Protein AF-A0A964NGF1-F1 (afdb_monomer_lite)

Structure (mmCIF, N/CA/C/O backbone):
data_AF-A0A964NGF1-F1
#
_entry.id   AF-A0A964NGF1-F1
#
loop_
_atom_site.group_PDB
_atom_site.id
_atom_site.type_symbol
_atom_site.label_atom_id
_atom_site.label_alt_id
_atom_site.label_comp_id
_atom_site.label_asym_id
_atom_site.label_entity_id
_atom_site.label_seq_id
_atom_site.pdbx_PDB_ins_code
_atom_site.Cartn_x
_atom_site.Cartn_y
_atom_site.Cartn_z
_atom_site.occupancy
_atom_site.B_iso_or_equiv
_atom_site.auth_seq_id
_atom_site.auth_comp_id
_atom_site.auth_asym_id
_atom_site.auth_atom_id
_atom_site.pdbx_PDB_model_num
ATOM 1 N N . MET A 1 1 ? -53.359 19.431 53.994 1.00 46.44 1 MET A N 1
ATOM 2 C CA . MET A 1 1 ? -52.968 18.116 53.451 1.00 46.44 1 MET A CA 1
ATOM 3 C C . MET A 1 1 ? -51.515 17.886 53.837 1.00 46.44 1 MET A C 1
ATOM 5 O O . MET A 1 1 ? -50.712 18.750 53.506 1.00 46.44 1 MET A O 1
ATOM 9 N N . PRO A 1 2 ? -51.177 16.849 54.619 1.00 54.66 2 PRO A N 1
ATOM 10 C CA . PRO A 1 2 ? -49.789 16.583 54.979 1.00 54.66 2 PRO A CA 1
ATOM 11 C C . PRO A 1 2 ? -49.052 15.998 53.767 1.00 54.66 2 PRO A C 1
ATOM 13 O O . PRO A 1 2 ? -49.462 14.977 53.221 1.00 54.66 2 PRO A O 1
ATOM 16 N N . GLY A 1 3 ? -48.000 16.688 53.325 1.00 51.75 3 GLY A N 1
ATOM 17 C CA . GLY A 1 3 ? -47.069 16.199 52.314 1.00 51.75 3 GLY A CA 1
ATOM 18 C C . GLY A 1 3 ? -46.166 15.136 52.927 1.00 51.75 3 GLY A C 1
ATOM 19 O O . GLY A 1 3 ? -45.428 15.416 53.870 1.00 51.75 3 GLY A O 1
ATOM 20 N N . GLY A 1 4 ? -46.268 13.908 52.425 1.00 58.22 4 GLY A N 1
ATOM 21 C CA . GLY A 1 4 ? -45.389 12.812 52.806 1.00 58.22 4 GLY A CA 1
ATOM 22 C C . GLY A 1 4 ? -44.053 12.942 52.087 1.00 58.22 4 GLY A C 1
ATOM 23 O O . GLY A 1 4 ? -43.967 12.672 50.893 1.00 58.22 4 GLY A O 1
ATOM 24 N N . SER A 1 5 ? -43.015 13.340 52.817 1.00 56.41 5 SER A N 1
ATOM 25 C CA . SER A 1 5 ? -41.629 13.193 52.379 1.00 56.41 5 SER A CA 1
ATOM 26 C C . SER A 1 5 ? -41.271 11.706 52.395 1.00 56.41 5 SER A C 1
ATOM 28 O O . SER A 1 5 ? -40.948 11.148 53.441 1.00 56.41 5 SER A O 1
ATOM 30 N N . GLY A 1 6 ? -41.381 11.047 51.242 1.00 58.41 6 GLY A N 1
ATOM 31 C CA . GLY A 1 6 ? -40.850 9.703 51.041 1.00 58.41 6 GLY A CA 1
ATOM 32 C C . GLY A 1 6 ? -39.329 9.767 50.983 1.00 58.41 6 GLY A C 1
ATOM 33 O O . GLY A 1 6 ? -38.769 10.189 49.976 1.00 58.41 6 GLY A O 1
ATOM 34 N N . GLY A 1 7 ? -38.658 9.393 52.072 1.00 64.19 7 GLY A N 1
ATOM 35 C CA . GLY A 1 7 ? -37.211 9.207 52.066 1.00 64.19 7 GLY A CA 1
ATOM 36 C C . GLY A 1 7 ? -36.856 8.017 51.179 1.00 64.19 7 GLY A C 1
ATOM 37 O O . GLY A 1 7 ? -37.211 6.886 51.507 1.00 64.19 7 GLY A O 1
ATOM 38 N N . ALA A 1 8 ? -36.184 8.270 50.055 1.00 71.19 8 ALA A N 1
ATOM 39 C CA . ALA A 1 8 ? -35.537 7.217 49.287 1.00 71.19 8 ALA A CA 1
ATOM 40 C C . ALA A 1 8 ? -34.460 6.568 50.169 1.00 71.19 8 ALA A C 1
ATOM 42 O O . ALA A 1 8 ? -33.669 7.265 50.810 1.00 71.19 8 ALA A O 1
ATOM 43 N N . LEU A 1 9 ? -34.474 5.237 50.254 1.00 75.50 9 LEU A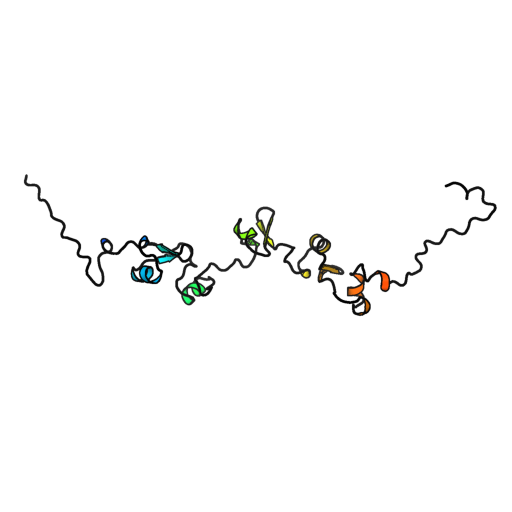 N 1
ATOM 44 C CA . LEU A 1 9 ? -33.461 4.489 50.993 1.00 75.50 9 LEU A CA 1
ATOM 45 C C . LEU A 1 9 ? -32.085 4.696 50.334 1.00 75.50 9 LEU A C 1
ATOM 47 O O . LEU A 1 9 ? -32.020 4.806 49.108 1.00 75.50 9 LEU A O 1
ATOM 51 N N . PRO A 1 10 ? -30.994 4.751 51.118 1.00 74.75 10 PRO A N 1
ATOM 52 C CA . PRO A 1 10 ? -29.651 4.860 50.568 1.00 74.75 10 PRO A CA 1
ATOM 53 C C . PRO A 1 10 ? -29.349 3.645 49.688 1.00 74.75 10 PRO A C 1
ATOM 55 O O . PRO A 1 10 ? -29.578 2.503 50.092 1.00 74.75 10 PRO A O 1
ATOM 58 N N . ILE A 1 11 ? -28.830 3.900 48.489 1.00 73.88 11 ILE A N 1
ATOM 59 C CA . ILE A 1 11 ? -28.341 2.850 47.601 1.00 73.88 11 ILE A CA 1
ATOM 60 C C . ILE A 1 11 ? -27.067 2.284 48.232 1.00 73.88 11 ILE A C 1
ATOM 62 O O . ILE A 1 11 ? -26.117 3.016 48.507 1.00 73.88 11 ILE A O 1
ATOM 66 N N . VAL A 1 12 ? -27.071 0.983 48.510 1.00 76.00 12 VAL A N 1
ATOM 67 C CA . VAL A 1 12 ? -25.916 0.271 49.060 1.00 76.00 12 VAL A CA 1
ATOM 68 C C . VAL A 1 12 ? -25.121 -0.298 47.889 1.00 76.00 12 VAL A C 1
ATOM 70 O O . VAL A 1 12 ? -25.638 -1.128 47.144 1.00 76.00 12 VAL A O 1
ATOM 73 N N . CYS A 1 13 ? -23.880 0.157 47.727 1.00 78.44 13 CYS A N 1
ATOM 74 C CA . CYS A 1 13 ? -22.999 -0.255 46.629 1.00 78.44 13 CYS A CA 1
ATOM 75 C C . CYS A 1 13 ? -22.090 -1.453 46.973 1.00 78.44 13 CYS A C 1
ATOM 77 O O . CYS A 1 13 ? -21.365 -1.935 46.110 1.00 78.44 13 CYS A O 1
ATOM 79 N N . ASP A 1 14 ? -22.131 -1.958 48.210 1.00 71.81 14 ASP A N 1
ATOM 80 C CA . ASP A 1 14 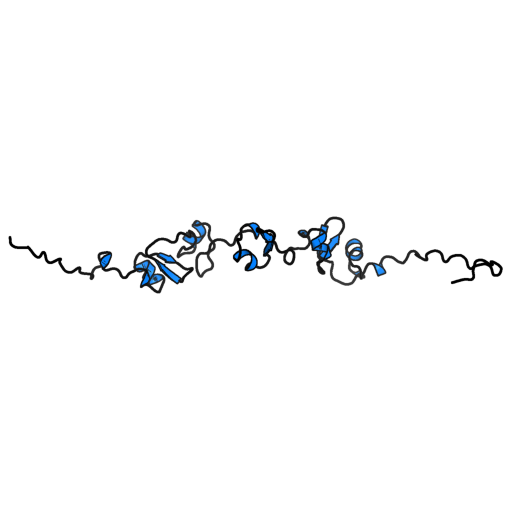? -21.365 -3.132 48.639 1.00 71.81 14 ASP A CA 1
ATOM 81 C C . ASP A 1 14 ? -22.129 -4.431 48.328 1.00 71.81 14 ASP A C 1
ATOM 83 O O . ASP A 1 14 ? -23.086 -4.799 49.013 1.00 71.81 14 ASP A O 1
ATOM 87 N N . GLY A 1 15 ? -21.702 -5.144 47.285 1.00 73.00 15 GLY A N 1
ATOM 88 C CA . GLY A 1 15 ? -22.214 -6.467 46.934 1.00 73.00 15 GLY A CA 1
ATOM 89 C C . GLY A 1 15 ? -21.550 -7.034 45.675 1.00 73.00 15 GLY A C 1
ATOM 90 O O . GLY A 1 15 ? -20.975 -6.280 44.899 1.00 73.00 15 GLY A O 1
ATOM 91 N N . PRO A 1 16 ? -21.637 -8.354 45.423 1.00 72.25 16 PRO A N 1
ATOM 92 C CA . PRO A 1 16 ? -21.052 -8.985 44.233 1.00 72.25 16 PRO A CA 1
ATOM 93 C C . PRO A 1 16 ? -21.738 -8.583 42.916 1.00 72.25 16 PRO A C 1
ATOM 95 O O . PRO A 1 16 ? -21.307 -9.009 41.850 1.00 72.25 16 PRO A O 1
ATOM 98 N N . ASN A 1 17 ? -22.826 -7.810 42.983 1.00 69.19 17 ASN A N 1
ATOM 99 C CA . ASN A 1 17 ? -23.559 -7.319 41.823 1.00 69.19 17 ASN A CA 1
ATOM 100 C C . ASN A 1 17 ? -24.286 -6.012 42.198 1.00 69.19 17 ASN A C 1
ATOM 102 O O . ASN A 1 17 ? -25.492 -6.034 42.468 1.00 69.19 17 ASN A O 1
ATOM 106 N N . PRO A 1 18 ? -23.552 -4.897 42.370 1.00 73.31 18 PRO A N 1
ATOM 107 C CA . PRO A 1 18 ? -24.161 -3.636 42.759 1.00 73.31 18 PRO A CA 1
ATOM 108 C C . PRO A 1 18 ? -25.075 -3.126 41.630 1.00 73.31 18 PRO A C 1
ATOM 110 O O . PRO A 1 18 ? -24.847 -3.450 40.462 1.00 73.31 18 PRO A O 1
ATOM 113 N N . PRO A 1 19 ? -26.123 -2.345 41.943 1.00 73.38 19 PRO A N 1
ATOM 114 C CA . PRO A 1 19 ? -26.961 -1.733 40.914 1.00 73.38 19 PRO A CA 1
ATOM 115 C C . PRO A 1 19 ? -26.108 -0.871 39.967 1.00 73.38 19 PRO A C 1
ATOM 117 O O . PRO A 1 19 ? -25.091 -0.326 40.386 1.00 73.38 19 PRO A O 1
ATOM 120 N N . ALA A 1 20 ? -26.524 -0.723 38.704 1.00 68.19 20 ALA A N 1
ATOM 121 C CA . ALA A 1 20 ? -25.749 -0.021 37.666 1.00 68.19 20 ALA A CA 1
ATOM 122 C C . ALA A 1 20 ? -25.322 1.406 38.072 1.00 68.19 20 ALA A C 1
ATOM 124 O O . ALA A 1 20 ? -24.272 1.885 37.670 1.00 68.19 20 ALA A O 1
ATOM 125 N N . GLU A 1 21 ? -26.108 2.058 38.930 1.00 74.88 21 GLU A N 1
ATOM 126 C CA . GLU A 1 21 ? -25.858 3.399 39.482 1.00 74.88 21 GLU A CA 1
ATOM 127 C C . GLU A 1 21 ? -24.633 3.464 40.417 1.00 74.88 21 GLU A C 1
ATOM 129 O O . GLU A 1 21 ? -24.114 4.540 40.696 1.00 74.88 21 GLU A O 1
ATOM 134 N N . CYS A 1 22 ? -24.195 2.311 40.925 1.00 75.44 22 CYS A N 1
ATOM 135 C CA . CYS A 1 22 ? -23.048 2.143 41.814 1.00 75.44 22 CYS A CA 1
ATOM 136 C C . CYS A 1 22 ? -21.787 1.661 41.090 1.00 75.44 22 CYS A C 1
ATOM 138 O O . CYS A 1 22 ? -20.725 1.591 41.711 1.00 75.44 22 CYS A O 1
ATOM 140 N N . GLN A 1 23 ? -21.892 1.262 39.822 1.00 70.44 23 GLN A N 1
ATOM 141 C CA . GLN A 1 23 ? -20.718 0.879 39.053 1.00 70.44 23 GLN A CA 1
ATOM 142 C C . GLN A 1 23 ? -19.995 2.159 38.607 1.00 70.44 23 GLN A C 1
ATOM 144 O O . GLN A 1 23 ? -20.659 3.096 38.157 1.00 70.44 23 GLN A O 1
ATOM 149 N N . PRO A 1 24 ? -18.660 2.246 38.763 1.00 76.38 24 PRO A N 1
ATOM 150 C CA . PRO A 1 24 ? -17.903 3.362 38.205 1.00 76.38 24 PRO A CA 1
ATOM 151 C C . PRO A 1 24 ? -18.201 3.464 36.710 1.00 76.38 24 PRO A C 1
ATOM 153 O O . PRO A 1 24 ? -18.372 2.437 36.045 1.00 76.38 24 PRO A O 1
ATOM 156 N N . ALA A 1 25 ? -18.292 4.687 36.182 1.00 87.50 25 ALA A N 1
ATOM 157 C CA . ALA A 1 25 ? -18.592 4.851 34.770 1.00 87.50 25 ALA A CA 1
ATOM 158 C C . ALA A 1 25 ? -17.495 4.157 33.958 1.00 87.50 25 ALA A C 1
ATOM 160 O O . ALA A 1 25 ? -16.326 4.182 34.344 1.00 87.50 25 ALA A O 1
ATOM 161 N N . CYS A 1 26 ? -17.848 3.548 32.824 1.00 90.75 26 CYS A N 1
ATOM 162 C CA . CYS A 1 26 ? -16.853 2.895 31.974 1.00 90.75 26 CYS A CA 1
ATOM 163 C C . CYS A 1 26 ? -15.692 3.850 31.649 1.00 90.75 26 CYS A C 1
ATOM 165 O O . CYS A 1 26 ? -14.539 3.463 31.775 1.00 90.75 26 CYS A O 1
ATOM 167 N N . ALA A 1 27 ? -15.991 5.128 31.393 1.00 90.19 27 ALA A N 1
ATOM 168 C CA . ALA A 1 27 ? -15.001 6.174 31.132 1.00 90.19 27 ALA A CA 1
ATOM 169 C C . ALA A 1 27 ? -13.989 6.423 32.274 1.00 90.19 27 ALA A C 1
ATOM 171 O O . ALA A 1 27 ? -12.945 7.023 32.030 1.00 90.19 27 ALA A O 1
ATOM 172 N N . ASP A 1 28 ? -14.268 5.969 33.501 1.00 92.50 28 ASP A N 1
ATOM 173 C CA . ASP A 1 28 ? -13.351 6.085 34.642 1.00 92.50 28 ASP A CA 1
ATOM 174 C C . ASP A 1 28 ? -12.286 4.971 34.654 1.00 92.50 28 ASP A C 1
ATOM 176 O O . ASP A 1 28 ? -11.294 5.062 35.382 1.00 92.50 28 ASP A O 1
ATOM 180 N N . GLN A 1 29 ? -12.466 3.911 33.856 1.00 92.69 29 GLN A N 1
ATOM 181 C CA . GLN A 1 29 ? -11.502 2.817 33.745 1.00 92.69 29 GLN A CA 1
ATOM 182 C C . GLN A 1 29 ? -10.406 3.183 32.743 1.00 92.69 29 GLN A C 1
ATOM 184 O O . GLN A 1 29 ? -10.666 3.433 31.568 1.00 92.69 29 GLN A O 1
ATOM 189 N N . THR A 1 30 ? -9.160 3.184 33.211 1.00 93.19 30 THR A N 1
ATOM 190 C CA . THR A 1 30 ? -7.982 3.563 32.407 1.00 93.19 30 THR A CA 1
ATOM 191 C C . THR A 1 30 ? -7.153 2.368 31.941 1.00 93.19 30 THR A C 1
ATOM 193 O O . THR A 1 30 ? -6.156 2.546 31.243 1.00 93.19 30 THR A O 1
ATOM 196 N N . ASP A 1 31 ? -7.564 1.148 32.297 1.00 93.62 31 ASP A N 1
ATOM 197 C CA . ASP A 1 31 ? -6.947 -0.086 31.828 1.00 93.62 31 ASP A CA 1
ATOM 198 C C . ASP A 1 31 ? -7.991 -1.086 31.312 1.00 93.62 31 ASP A C 1
ATOM 200 O O . ASP A 1 31 ? -9.130 -1.150 31.788 1.00 93.62 31 ASP A O 1
ATOM 204 N N . ALA A 1 32 ? -7.572 -1.892 30.336 1.00 86.69 32 ALA A N 1
ATOM 205 C CA . ALA A 1 32 ? -8.431 -2.857 29.663 1.00 86.69 32 ALA A CA 1
ATOM 206 C C . ALA A 1 32 ? -9.0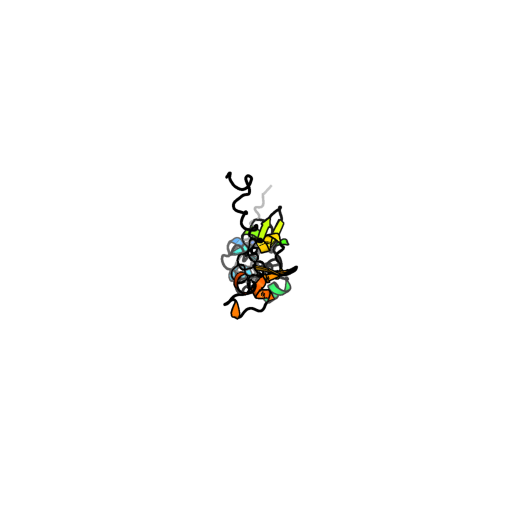10 -3.912 30.616 1.00 86.69 32 ALA A C 1
ATOM 208 O O . ALA A 1 32 ? -10.160 -4.321 30.462 1.00 86.69 32 ALA A O 1
ATOM 209 N N . GLN A 1 33 ? -8.241 -4.358 31.611 1.00 90.56 33 GLN A N 1
ATOM 210 C CA . GLN A 1 33 ? -8.669 -5.420 32.511 1.00 90.56 33 GLN A CA 1
ATOM 211 C C . GLN A 1 33 ? -9.747 -4.924 33.482 1.00 90.56 33 GLN A C 1
ATOM 213 O O . GLN A 1 33 ? -10.750 -5.615 33.669 1.00 90.56 33 GLN A O 1
ATOM 218 N N . ALA A 1 34 ? -9.589 -3.729 34.056 1.00 89.50 34 ALA A N 1
ATOM 219 C CA . ALA A 1 34 ? -10.617 -3.113 34.891 1.00 89.50 34 ALA A CA 1
ATOM 220 C C . ALA A 1 34 ? -11.875 -2.750 34.087 1.00 89.50 34 ALA A C 1
ATOM 222 O O . ALA A 1 34 ? -12.987 -2.969 34.567 1.00 89.50 34 ALA A O 1
ATOM 223 N N . CYS A 1 35 ? -11.715 -2.292 32.841 1.00 92.19 35 CYS A N 1
ATOM 224 C CA . CYS A 1 35 ? -12.828 -2.038 31.926 1.00 92.19 35 CYS A CA 1
ATOM 225 C C . CYS A 1 35 ? -13.691 -3.290 31.696 1.00 92.19 35 CYS A C 1
ATOM 227 O O . CYS A 1 35 ? -14.907 -3.269 31.897 1.00 92.19 35 CYS A O 1
ATOM 229 N N . LEU A 1 36 ? -13.057 -4.410 31.340 1.00 87.38 36 LEU A N 1
ATOM 230 C CA . LEU A 1 36 ? -13.757 -5.675 31.108 1.00 87.38 36 LEU A CA 1
ATOM 231 C C . LEU A 1 36 ? -14.378 -6.230 32.400 1.00 87.38 36 LEU A C 1
ATOM 233 O O . LEU A 1 36 ? -15.482 -6.771 32.370 1.00 87.38 36 LEU A O 1
ATOM 237 N N . ALA A 1 37 ? -13.713 -6.058 33.549 1.00 85.94 37 ALA A N 1
ATOM 238 C CA . ALA A 1 37 ? -14.258 -6.443 34.854 1.00 85.94 37 ALA A CA 1
ATOM 239 C C . ALA A 1 37 ? -15.500 -5.621 35.253 1.00 85.94 37 ALA A C 1
ATOM 241 O O . ALA A 1 37 ? -16.362 -6.131 35.968 1.00 85.94 37 ALA A O 1
ATOM 242 N N . ALA A 1 38 ? -15.616 -4.385 34.759 1.00 88.44 38 ALA A N 1
ATOM 243 C CA . ALA A 1 38 ? -16.785 -3.522 34.920 1.00 88.44 38 ALA A CA 1
ATOM 244 C C . ALA A 1 38 ? -17.910 -3.807 33.900 1.00 88.44 38 ALA A C 1
ATOM 246 O O . ALA A 1 38 ? -18.881 -3.059 33.848 1.00 88.44 38 ALA A O 1
ATOM 247 N N . ALA A 1 39 ? -17.800 -4.882 33.105 1.00 88.19 39 ALA A N 1
ATOM 248 C CA . ALA A 1 39 ? -18.733 -5.231 32.028 1.00 88.19 39 ALA A CA 1
ATOM 249 C C . ALA A 1 39 ? -18.887 -4.134 30.951 1.00 88.19 39 ALA A C 1
ATOM 251 O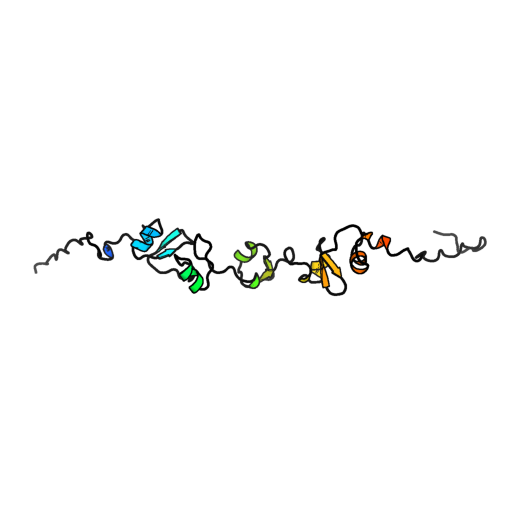 O . ALA A 1 39 ? -19.948 -3.987 30.343 1.00 88.19 39 ALA A O 1
ATOM 252 N N . CYS A 1 40 ? -17.811 -3.386 30.709 1.00 91.44 40 CYS A N 1
ATOM 253 C CA . CYS A 1 40 ? -17.706 -2.358 29.680 1.00 91.44 40 CYS A CA 1
ATOM 254 C C . CYS A 1 40 ? -16.917 -2.862 28.453 1.00 91.44 40 CYS A C 1
ATOM 256 O O . CYS A 1 40 ? -16.408 -3.986 28.440 1.00 91.44 40 CYS A O 1
ATOM 258 N N . TYR A 1 41 ? -16.786 -2.018 27.423 1.00 86.00 41 TYR A N 1
ATOM 259 C CA . TYR A 1 41 ? -16.045 -2.313 26.193 1.00 86.00 41 TYR A CA 1
ATOM 260 C C . TYR A 1 41 ? -14.748 -1.505 26.141 1.00 86.00 41 TYR A C 1
ATOM 262 O O . TYR A 1 41 ? -14.777 -0.278 26.176 1.00 86.00 41 TYR A O 1
ATOM 270 N N . TRP A 1 42 ? -13.607 -2.184 26.044 1.00 87.62 42 TRP A N 1
ATOM 271 C CA . TRP A 1 42 ? -12.313 -1.529 25.854 1.00 87.62 42 TRP A CA 1
ATOM 272 C C . TRP A 1 42 ? -12.062 -1.300 24.367 1.00 87.62 42 TRP A C 1
ATOM 274 O O . TRP A 1 42 ? -12.097 -2.261 23.599 1.00 87.62 42 TRP A O 1
ATOM 284 N N . TRP A 1 43 ? -11.819 -0.053 23.965 1.00 85.75 43 TRP A N 1
ATOM 285 C CA . TRP A 1 43 ? -11.482 0.283 22.586 1.00 85.75 43 TRP A CA 1
ATOM 286 C C . TRP A 1 43 ? -9.967 0.474 22.481 1.00 85.75 43 TRP A C 1
ATOM 288 O O . TRP A 1 43 ? -9.365 1.322 23.144 1.00 85.75 43 TRP A O 1
ATOM 298 N N . ASN A 1 44 ? -9.299 -0.353 21.675 1.00 77.25 44 ASN A N 1
ATOM 299 C CA . ASN A 1 44 ? -7.839 -0.316 21.585 1.00 77.25 44 ASN A CA 1
ATOM 300 C C . ASN A 1 44 ? -7.338 0.918 20.833 1.00 77.25 44 ASN A C 1
ATOM 302 O O . ASN A 1 44 ? -6.185 1.306 21.007 1.00 77.25 44 ASN A O 1
ATOM 306 N N . GLN A 1 45 ? -8.181 1.523 19.994 1.00 76.94 45 GLN A N 1
ATOM 307 C CA . GLN A 1 45 ? -7.781 2.638 19.141 1.00 76.94 45 GLN A CA 1
ATOM 308 C C . GLN A 1 45 ? -7.515 3.929 19.926 1.00 76.94 45 GLN A C 1
ATOM 310 O O . GLN A 1 45 ? -6.590 4.668 19.590 1.00 76.94 45 GLN A O 1
ATOM 315 N N . ASP A 1 46 ? -8.305 4.202 20.962 1.00 85.38 46 ASP A N 1
ATOM 316 C CA . ASP A 1 46 ? -8.153 5.362 21.845 1.00 85.38 46 ASP A CA 1
ATOM 317 C C . ASP A 1 46 ? -7.590 4.993 23.226 1.00 85.38 46 ASP A C 1
ATOM 319 O O . ASP A 1 46 ? -7.310 5.887 24.027 1.00 85.38 46 ASP A O 1
ATOM 323 N N . HIS A 1 47 ? -7.364 3.698 23.477 1.00 86.00 47 HIS A N 1
ATOM 324 C CA . HIS A 1 47 ? -6.961 3.166 24.776 1.00 86.00 47 HIS A CA 1
ATOM 325 C C . HIS A 1 47 ? -7.904 3.637 25.894 1.00 86.00 47 HIS A C 1
ATOM 327 O O . HIS A 1 47 ? -7.449 4.063 26.960 1.00 86.00 47 HIS A O 1
ATOM 333 N N . ALA A 1 48 ? -9.213 3.586 25.634 1.00 91.12 48 ALA A N 1
ATOM 334 C CA . ALA A 1 48 ? -10.239 4.023 26.566 1.00 91.12 48 ALA A CA 1
ATOM 335 C C . ALA A 1 48 ? -11.368 2.997 26.714 1.00 91.12 48 ALA A C 1
ATOM 337 O O . ALA A 1 48 ? -11.578 2.106 25.889 1.00 91.12 48 ALA A O 1
ATOM 338 N N . CYS A 1 49 ? -12.099 3.125 27.817 1.00 91.81 49 CYS A N 1
ATOM 339 C CA . CYS A 1 49 ? -13.210 2.256 28.155 1.00 91.81 49 CYS A CA 1
ATOM 340 C C . CYS A 1 49 ? -14.554 2.946 27.888 1.00 91.81 49 CYS A C 1
ATOM 342 O O . CYS A 1 49 ? -14.778 4.091 28.285 1.00 91.81 49 CYS A O 1
ATOM 344 N N . HIS A 1 50 ? -15.468 2.222 27.245 1.00 89.94 50 HIS A N 1
ATOM 345 C CA . HIS A 1 50 ? -16.739 2.731 26.733 1.00 89.94 50 HIS A CA 1
ATOM 346 C C . HIS A 1 50 ? -17.915 1.897 27.240 1.00 89.94 50 HIS A C 1
ATOM 348 O O . HIS A 1 50 ? -17.801 0.692 27.470 1.00 89.94 50 HIS A O 1
ATOM 354 N N . GLY A 1 51 ? -19.068 2.544 27.423 1.00 88.06 51 GLY A N 1
ATOM 355 C CA . GLY A 1 51 ? -20.302 1.879 27.867 1.00 88.06 51 GLY A CA 1
ATOM 356 C C . GLY A 1 51 ? -21.059 1.152 26.758 1.00 88.06 51 GLY A C 1
ATOM 357 O O . GLY A 1 51 ? -21.990 0.399 27.033 1.00 88.06 51 GLY A O 1
ATOM 358 N N . GLU A 1 52 ? -20.664 1.363 25.507 1.00 86.62 52 GLU A N 1
ATOM 359 C CA . GLU A 1 52 ? -21.302 0.798 24.327 1.00 86.62 52 GLU A CA 1
ATOM 360 C C . GLU A 1 52 ? -20.272 0.081 23.441 1.00 86.62 52 GLU A C 1
ATOM 362 O O . GLU A 1 52 ? -19.092 0.452 23.434 1.00 86.62 52 GLU A O 1
ATOM 367 N N . PRO A 1 53 ? -20.681 -0.989 22.734 1.00 80.38 53 PRO A N 1
ATOM 368 C CA . PRO A 1 53 ? -19.779 -1.716 21.857 1.00 80.38 53 PRO A CA 1
ATOM 369 C C . PRO A 1 53 ? -19.276 -0.802 20.741 1.00 80.38 53 PRO A C 1
ATOM 371 O O . PRO A 1 53 ? -20.021 0.013 20.195 1.00 80.38 53 PRO A O 1
ATOM 374 N N . SER A 1 54 ? -18.007 -0.975 20.381 1.00 77.00 54 SER A N 1
ATOM 375 C CA . SER A 1 54 ? -17.413 -0.294 19.235 1.00 77.00 54 SER A CA 1
ATOM 376 C C . SER A 1 54 ? -18.211 -0.627 17.967 1.00 77.00 54 SER A C 1
ATOM 378 O O . SER A 1 54 ? -18.559 -1.782 17.712 1.00 77.00 54 SER A O 1
ATOM 380 N N . ALA A 1 55 ? -18.484 0.388 17.142 1.00 74.12 55 ALA A N 1
ATOM 381 C CA . ALA A 1 55 ? -19.037 0.179 15.801 1.00 74.12 55 ALA A CA 1
ATOM 382 C C . ALA A 1 55 ? -18.040 -0.544 14.873 1.00 74.12 55 ALA A C 1
ATOM 384 O O . ALA A 1 55 ? -18.413 -1.036 13.807 1.00 74.12 55 ALA A O 1
ATOM 385 N N . ASN A 1 56 ? -16.767 -0.596 15.267 1.00 71.19 56 ASN A N 1
ATOM 386 C CA . ASN A 1 56 ? -15.700 -1.253 14.545 1.00 71.19 56 ASN A CA 1
ATOM 387 C C . ASN A 1 56 ? -15.593 -2.712 15.005 1.00 71.19 56 ASN A C 1
ATOM 389 O O . ASN A 1 56 ? -15.083 -3.023 16.082 1.00 71.19 56 ASN A O 1
ATOM 393 N N . VAL A 1 57 ? -16.066 -3.617 14.147 1.00 74.69 57 VAL A N 1
ATOM 394 C CA . VAL A 1 57 ? -16.092 -5.076 14.362 1.00 74.69 57 VAL A CA 1
ATOM 395 C C . VAL A 1 57 ? -14.698 -5.641 14.698 1.00 74.69 57 VAL A C 1
ATOM 397 O O . VAL A 1 57 ? -14.593 -6.685 15.340 1.00 74.69 57 VAL A O 1
ATOM 400 N N . CYS A 1 58 ? -13.642 -4.900 14.354 1.00 81.62 58 CYS A N 1
ATOM 401 C CA . CYS A 1 58 ? -12.245 -5.247 14.568 1.00 81.62 58 CYS A CA 1
ATOM 402 C C . CYS A 1 58 ? -11.615 -4.721 15.859 1.00 81.62 58 CYS A C 1
ATOM 404 O O . CYS A 1 58 ? -10.398 -4.648 15.920 1.00 81.62 58 CYS A O 1
ATOM 406 N N . ASP A 1 59 ? -12.388 -4.375 16.888 1.00 78.50 59 ASP A N 1
ATOM 407 C CA . ASP A 1 59 ? -11.844 -3.988 18.200 1.00 78.50 59 ASP A CA 1
ATOM 408 C C . ASP A 1 59 ? -12.056 -5.085 19.258 1.00 78.50 59 ASP A C 1
ATOM 410 O O . ASP A 1 59 ? -12.608 -4.870 20.335 1.00 78.50 59 ASP A O 1
ATOM 414 N N . GLN A 1 60 ? -11.695 -6.319 18.899 1.00 81.94 60 GLN A N 1
ATOM 415 C CA . GLN A 1 60 ? -11.879 -7.489 19.760 1.00 81.94 60 GLN A CA 1
ATOM 416 C C . GLN A 1 60 ? -10.723 -7.636 20.767 1.00 81.94 60 GLN A C 1
ATOM 418 O O . GLN A 1 60 ? -9.569 -7.375 20.411 1.00 81.94 60 GLN A O 1
ATOM 423 N N . PRO A 1 61 ? -10.993 -8.081 22.011 1.00 82.19 61 PRO A N 1
ATOM 424 C CA . PRO A 1 61 ? -9.990 -8.136 23.078 1.00 82.19 61 PRO A CA 1
ATOM 425 C C . PRO A 1 61 ? -9.020 -9.323 22.964 1.00 82.19 61 PRO A C 1
ATOM 427 O O . PRO A 1 61 ? -7.984 -9.330 23.629 1.00 82.19 61 PRO A O 1
ATOM 430 N N . ASP A 1 62 ? -9.338 -10.331 22.151 1.00 88.12 62 ASP A N 1
ATOM 431 C CA . ASP A 1 62 ? -8.526 -11.531 21.971 1.00 88.12 62 ASP A CA 1
ATOM 432 C C . ASP A 1 62 ? -8.369 -11.915 20.493 1.00 88.12 62 ASP A C 1
ATOM 434 O O . ASP A 1 62 ? -9.188 -11.567 19.638 1.00 88.12 62 ASP A O 1
ATOM 438 N N . ALA A 1 63 ? -7.302 -12.666 20.207 1.00 88.38 63 ALA A N 1
ATOM 439 C CA . ALA A 1 63 ? -6.932 -13.062 18.853 1.00 88.38 63 ALA A CA 1
ATOM 440 C C . ALA A 1 63 ? -8.006 -13.908 18.153 1.00 88.38 63 ALA A C 1
ATOM 442 O O . ALA A 1 63 ? -8.274 -13.693 16.976 1.00 88.38 63 ALA A O 1
ATOM 443 N N . ALA A 1 64 ? -8.648 -14.841 18.864 1.00 88.69 64 ALA A N 1
ATOM 444 C CA . ALA A 1 64 ? -9.596 -15.765 18.247 1.00 88.69 64 ALA A CA 1
ATOM 445 C C . ALA A 1 64 ? -10.871 -15.036 17.805 1.00 88.69 64 ALA A C 1
ATOM 447 O O . ALA A 1 64 ? -11.352 -15.240 16.690 1.00 88.69 64 ALA A O 1
ATOM 448 N N . THR A 1 65 ? -11.391 -14.148 18.655 1.00 82.56 65 THR A N 1
ATOM 449 C CA . THR A 1 65 ? -12.558 -13.323 18.324 1.00 82.56 65 THR A CA 1
ATOM 450 C C . THR A 1 65 ? -12.216 -12.296 17.240 1.00 82.56 65 THR A C 1
ATOM 452 O O . THR A 1 65 ? -13.031 -12.055 16.351 1.00 82.56 65 THR A O 1
ATOM 455 N N . CYS A 1 66 ? -10.996 -11.747 17.255 1.00 83.69 66 CYS A N 1
ATOM 456 C CA . CYS A 1 66 ? -10.494 -10.849 16.214 1.00 83.69 66 CYS A CA 1
ATOM 457 C C . CYS A 1 66 ? -10.466 -11.504 14.825 1.00 83.69 66 CYS A C 1
ATOM 459 O O . CYS A 1 66 ? -11.011 -10.971 13.859 1.00 83.69 66 CYS A O 1
ATOM 461 N N . GLU A 1 67 ? -9.869 -12.688 14.724 1.00 84.94 67 GLU A N 1
ATOM 462 C CA . GLU A 1 67 ? -9.759 -13.413 13.458 1.00 84.94 67 GLU A CA 1
ATOM 463 C C . GLU A 1 67 ? -11.136 -13.881 12.961 1.00 84.94 67 GLU A C 1
ATOM 465 O O . GLU A 1 67 ? -11.442 -13.767 11.773 1.00 84.94 67 GLU A O 1
ATOM 470 N N . ALA A 1 68 ? -12.016 -14.329 13.865 1.00 78.38 68 ALA A N 1
ATOM 471 C CA . ALA A 1 68 ? -13.393 -14.704 13.527 1.00 78.38 68 ALA A CA 1
ATOM 472 C C . ALA A 1 68 ? -14.230 -13.521 13.005 1.00 78.38 68 ALA A C 1
ATOM 474 O O . ALA A 1 68 ? -15.153 -13.716 12.212 1.00 78.38 68 ALA A O 1
ATOM 475 N N . ALA A 1 69 ? -13.892 -12.302 13.428 1.00 76.19 69 ALA A N 1
ATOM 476 C CA . ALA A 1 69 ? -14.488 -11.052 12.976 1.00 76.19 69 ALA A CA 1
ATOM 477 C C . ALA A 1 69 ? -13.964 -10.579 11.599 1.00 76.19 69 ALA A C 1
ATOM 479 O O . ALA A 1 69 ? -14.458 -9.584 11.069 1.00 76.19 69 ALA A O 1
ATOM 480 N N . GLY A 1 70 ? -13.010 -11.301 10.992 1.00 76.19 70 GLY A N 1
ATOM 481 C CA . GLY A 1 70 ? -12.407 -10.956 9.699 1.00 76.19 70 GLY A CA 1
ATOM 482 C C . GLY A 1 70 ? -11.298 -9.906 9.794 1.00 76.19 70 GLY A C 1
ATOM 483 O O . GLY A 1 70 ? -11.047 -9.194 8.825 1.00 76.19 70 GLY A O 1
ATOM 484 N N . CYS A 1 71 ? -10.661 -9.793 10.958 1.00 87.50 71 CYS A N 1
ATOM 485 C CA . CYS A 1 71 ? -9.693 -8.757 11.300 1.00 87.50 71 CYS A CA 1
ATOM 486 C C . CYS A 1 71 ? -8.291 -9.347 11.539 1.00 87.50 71 CYS A C 1
ATOM 488 O O . CYS A 1 71 ? -8.129 -10.564 11.618 1.00 87.50 71 CYS A O 1
ATOM 490 N N . GLU A 1 72 ? -7.263 -8.499 11.631 1.00 86.38 72 GLU A N 1
ATOM 491 C CA . GLU A 1 72 ? -5.869 -8.907 11.841 1.00 86.38 72 GLU A CA 1
ATOM 492 C C . GLU A 1 72 ? -5.428 -8.674 13.295 1.00 86.38 72 GLU A C 1
ATOM 494 O O . GLU A 1 72 ? -5.508 -7.562 13.822 1.00 86.38 72 GLU A O 1
ATOM 499 N N . TRP A 1 73 ? -4.920 -9.722 13.950 1.00 88.00 73 TRP A N 1
ATOM 500 C CA . TRP A 1 73 ? -4.367 -9.636 15.301 1.00 88.00 73 TRP A CA 1
ATOM 501 C C . TRP A 1 73 ? -2.860 -9.344 15.276 1.00 88.00 73 TRP A C 1
ATOM 503 O O . TRP A 1 73 ? -2.063 -10.149 14.803 1.00 88.00 73 TRP A O 1
ATOM 513 N N . THR A 1 74 ? -2.436 -8.222 15.862 1.00 84.94 74 THR A N 1
ATOM 514 C CA . THR A 1 74 ? -1.019 -7.782 15.842 1.00 84.94 74 THR A CA 1
ATOM 515 C C . THR A 1 74 ? -0.210 -8.190 17.079 1.00 84.94 74 THR A C 1
ATOM 517 O O . THR A 1 74 ? 0.926 -7.752 17.271 1.00 84.94 74 THR A O 1
ATOM 520 N N . GLY A 1 75 ? -0.803 -8.964 17.992 1.00 85.44 75 GLY A N 1
ATOM 521 C CA . GLY A 1 75 ? -0.240 -9.223 19.323 1.00 85.44 75 GLY A CA 1
ATOM 522 C C . GLY A 1 75 ? -0.435 -8.078 20.323 1.00 85.44 75 GLY A C 1
ATOM 523 O O . GLY A 1 75 ? -0.187 -8.271 21.511 1.00 85.44 75 GLY A O 1
ATOM 524 N N . ARG A 1 76 ? -0.885 -6.901 19.867 1.00 82.44 76 ARG A N 1
ATOM 525 C CA . ARG A 1 76 ? -1.205 -5.736 20.714 1.00 82.44 76 ARG A CA 1
ATOM 526 C C . ARG A 1 76 ? -2.669 -5.311 20.653 1.00 82.44 76 ARG A C 1
ATOM 528 O O . ARG A 1 76 ? -3.082 -4.484 21.453 1.00 82.44 76 ARG A O 1
ATOM 535 N N . GLY A 1 77 ? -3.420 -5.854 19.707 1.00 83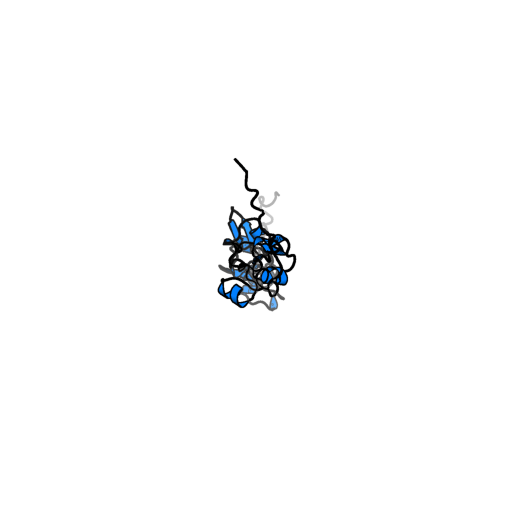.94 77 GLY A N 1
ATOM 536 C CA . GLY A 1 77 ? -4.824 -5.547 19.506 1.00 83.94 77 GLY A CA 1
ATOM 537 C C . GLY A 1 77 ? -5.317 -6.110 18.184 1.00 83.94 77 GLY A C 1
ATOM 538 O O . GLY A 1 77 ? -4.522 -6.548 17.338 1.00 83.94 77 GLY A O 1
ATOM 539 N N . CYS A 1 78 ? -6.634 -6.084 18.040 1.00 82.38 78 CYS A N 1
ATOM 540 C CA . CYS A 1 78 ? -7.318 -6.390 16.803 1.00 82.38 78 CYS A CA 1
ATOM 541 C C . CYS A 1 78 ? -7.361 -5.135 15.927 1.00 82.38 78 CYS A C 1
ATOM 543 O O . CYS A 1 78 ? -7.654 -4.047 16.418 1.00 82.38 78 CYS A O 1
ATOM 545 N N . LEU A 1 79 ? -7.011 -5.263 14.652 1.00 80.75 79 LEU A N 1
ATOM 546 C CA . LEU A 1 79 ? -7.081 -4.177 13.681 1.00 80.75 79 LEU A CA 1
ATOM 547 C C . LEU A 1 79 ? -7.896 -4.637 12.483 1.00 80.75 79 LEU A C 1
ATOM 549 O O . LEU A 1 79 ? -7.868 -5.811 12.120 1.00 80.75 79 LEU A O 1
ATOM 553 N N . ALA A 1 80 ? -8.605 -3.710 11.837 1.00 76.94 80 ALA A N 1
ATOM 554 C CA . ALA A 1 80 ? -9.177 -3.999 10.527 1.00 76.94 80 ALA A CA 1
ATOM 555 C C . ALA A 1 80 ? -8.073 -4.525 9.603 1.00 76.94 80 ALA A C 1
ATOM 557 O O . ALA A 1 80 ? -6.955 -3.997 9.660 1.00 76.94 80 ALA A O 1
ATOM 558 N N . PRO A 1 81 ? -8.353 -5.564 8.793 1.00 73.06 81 PRO A N 1
ATOM 559 C CA . PRO A 1 81 ? -7.334 -6.093 7.907 1.00 73.06 81 PRO A CA 1
ATOM 560 C C . PRO A 1 81 ? -6.861 -4.934 7.034 1.00 73.06 81 PRO A C 1
ATOM 562 O O . PRO A 1 81 ? -7.682 -4.154 6.533 1.00 73.06 81 PRO A O 1
ATOM 565 N N . ALA A 1 82 ? -5.543 -4.773 6.894 1.00 67.44 82 ALA A N 1
ATOM 566 C CA . ALA A 1 82 ? -5.030 -3.778 5.968 1.00 67.44 82 ALA A CA 1
ATOM 567 C C . ALA A 1 82 ? -5.695 -4.040 4.607 1.00 67.44 82 ALA A C 1
ATOM 569 O O . ALA A 1 82 ? -5.753 -5.201 4.192 1.00 67.44 82 ALA A O 1
ATOM 570 N N . PRO A 1 83 ? -6.219 -3.010 3.917 1.00 70.38 83 PRO A N 1
ATOM 571 C CA . PRO A 1 83 ? -6.897 -3.236 2.651 1.00 70.38 83 PRO A CA 1
ATOM 572 C C . PRO A 1 83 ? -5.985 -4.041 1.730 1.00 70.38 83 PRO A C 1
ATOM 574 O O . PRO A 1 83 ? -4.766 -3.818 1.702 1.00 70.38 83 PRO A O 1
ATOM 577 N N . ALA A 1 84 ? -6.540 -5.018 1.021 1.00 73.19 84 ALA A N 1
ATOM 578 C CA . ALA A 1 84 ? -5.729 -5.937 0.231 1.00 73.19 84 ALA A CA 1
ATOM 579 C C . ALA A 1 84 ? -4.989 -5.183 -0.883 1.00 73.19 84 ALA A C 1
ATOM 581 O O . ALA A 1 84 ? -3.932 -5.616 -1.340 1.00 73.19 84 ALA A O 1
ATOM 582 N N . THR A 1 85 ? -5.529 -4.029 -1.290 1.00 86.12 85 THR A N 1
ATOM 583 C CA . THR A 1 85 ? -4.991 -3.197 -2.365 1.00 86.12 85 THR A CA 1
ATOM 584 C C . THR A 1 85 ? -5.029 -1.712 -2.018 1.00 86.12 85 THR A C 1
ATOM 586 O O . THR A 1 85 ? -5.789 -1.278 -1.151 1.00 86.12 85 THR A O 1
ATOM 589 N N . CYS A 1 86 ? -4.233 -0.906 -2.724 1.00 91.38 86 CYS A N 1
ATOM 590 C CA . CYS A 1 86 ? -4.302 0.547 -2.595 1.00 91.38 86 CYS A CA 1
ATOM 591 C C . CYS A 1 86 ? -5.706 1.078 -2.925 1.00 91.38 86 CYS A C 1
ATOM 593 O O . CYS A 1 86 ? -6.186 1.957 -2.224 1.00 91.38 86 CYS A O 1
ATOM 595 N N . ALA A 1 87 ? -6.406 0.488 -3.904 1.00 93.81 87 ALA A N 1
ATOM 596 C CA . ALA A 1 87 ? -7.710 0.943 -4.405 1.00 93.81 87 ALA A CA 1
ATOM 597 C C . ALA A 1 87 ? -8.824 1.078 -3.351 1.00 93.81 87 ALA A C 1
ATOM 599 O O . ALA A 1 87 ? -9.798 1.793 -3.579 1.00 93.81 87 ALA A O 1
ATOM 600 N N . GLU A 1 88 ? -8.690 0.413 -2.205 1.00 89.06 88 GLU A N 1
ATOM 601 C CA . GLU A 1 88 ? -9.677 0.427 -1.120 1.00 89.06 88 GLU A CA 1
ATOM 602 C C . GLU A 1 88 ? -9.402 1.520 -0.072 1.00 89.06 88 GLU A C 1
ATOM 604 O O . GLU A 1 88 ? -10.217 1.748 0.822 1.00 89.06 88 GLU A O 1
ATOM 609 N N . LEU A 1 89 ? -8.259 2.206 -0.156 1.00 85.81 89 LEU A N 1
ATOM 610 C CA . LEU A 1 89 ? -7.894 3.273 0.770 1.00 85.81 89 LEU A CA 1
ATOM 611 C C . LEU A 1 89 ? -8.506 4.607 0.353 1.00 85.81 89 LEU A C 1
ATOM 613 O O . LEU A 1 89 ? -8.430 5.001 -0.806 1.00 85.81 89 LEU A O 1
ATOM 617 N N . ALA A 1 90 ? -9.024 5.347 1.332 1.00 90.69 90 ALA A N 1
ATOM 618 C CA . ALA A 1 90 ? -9.389 6.753 1.188 1.00 90.69 90 ALA A CA 1
ATOM 619 C C . ALA A 1 90 ? -8.222 7.681 1.579 1.00 90.69 90 ALA A C 1
ATOM 621 O O . ALA A 1 90 ? -7.277 7.278 2.264 1.00 90.69 90 ALA A O 1
ATOM 622 N N . GLU A 1 91 ? -8.291 8.949 1.181 1.00 88.94 91 GLU A N 1
ATOM 623 C CA . GLU A 1 91 ? -7.388 9.989 1.683 1.00 88.94 91 GLU A CA 1
ATOM 624 C C . GLU A 1 91 ? -7.714 10.316 3.161 1.00 88.94 91 GLU A C 1
ATOM 626 O O . GLU A 1 91 ? -8.896 10.413 3.502 1.00 88.94 91 GLU A O 1
ATOM 631 N N . PRO A 1 92 ? -6.722 10.470 4.071 1.00 88.44 92 PRO A N 1
ATOM 632 C CA . PRO A 1 92 ? -5.267 10.481 3.858 1.00 88.44 92 PRO A CA 1
ATOM 633 C C . PRO A 1 92 ? -4.578 9.109 3.971 1.00 88.44 92 PRO A C 1
ATOM 635 O O . PRO A 1 92 ? -3.377 9.017 3.719 1.00 88.44 92 PRO A O 1
ATOM 638 N N . ALA A 1 93 ? -5.308 8.048 4.332 1.00 82.38 93 ALA A N 1
ATOM 639 C CA . ALA A 1 93 ? -4.749 6.716 4.583 1.00 82.38 93 ALA A CA 1
ATOM 640 C C . ALA A 1 93 ? -3.985 6.143 3.374 1.00 82.38 93 ALA A C 1
ATOM 642 O O . ALA A 1 93 ? -2.971 5.475 3.556 1.00 82.38 93 ALA A O 1
ATOM 643 N N . CYS A 1 94 ? -4.416 6.469 2.152 1.00 91.19 94 CYS A N 1
ATOM 644 C CA . CYS A 1 94 ? -3.696 6.131 0.925 1.00 91.19 94 CYS A CA 1
ATOM 645 C C . CYS A 1 94 ? -2.236 6.617 0.938 1.00 91.19 94 CYS A C 1
ATOM 647 O O . CYS A 1 94 ? -1.320 5.822 0.761 1.00 91.19 94 CYS A O 1
ATOM 649 N N . ASN A 1 95 ? -2.014 7.906 1.216 1.00 89.62 95 ASN A N 1
ATOM 650 C CA . ASN A 1 95 ? -0.681 8.519 1.197 1.00 89.62 95 ASN A CA 1
ATOM 651 C C . ASN A 1 95 ? 0.185 8.102 2.398 1.00 89.62 95 ASN A C 1
ATOM 653 O O . ASN A 1 95 ? 1.398 8.297 2.383 1.00 89.62 95 ASN A O 1
ATOM 657 N N . ALA A 1 96 ? -0.424 7.543 3.446 1.00 82.88 96 ALA A N 1
ATOM 658 C CA . ALA A 1 96 ? 0.299 6.997 4.590 1.00 82.88 96 ALA A CA 1
ATOM 659 C C . ALA A 1 96 ? 0.852 5.585 4.327 1.00 82.88 96 ALA A C 1
ATOM 661 O O . ALA A 1 96 ? 1.770 5.150 5.026 1.00 82.88 96 ALA A O 1
ATOM 662 N N . ARG A 1 97 ? 0.311 4.855 3.341 1.00 84.00 97 ARG A N 1
ATOM 663 C CA . ARG A 1 97 ? 0.735 3.488 3.031 1.00 84.00 97 ARG A CA 1
ATOM 664 C C . ARG A 1 97 ? 1.853 3.478 1.993 1.00 84.00 97 ARG A C 1
ATOM 666 O O . ARG A 1 97 ? 1.693 3.965 0.880 1.00 84.00 97 ARG A O 1
ATOM 673 N N . GLN A 1 98 ? 2.972 2.844 2.338 1.00 88.81 98 GLN A N 1
ATOM 674 C CA . GLN A 1 98 ? 4.071 2.625 1.398 1.00 88.81 98 GLN A CA 1
ATOM 675 C C . GLN A 1 98 ? 3.598 1.809 0.186 1.00 88.81 98 GLN A C 1
ATOM 677 O O . GLN A 1 98 ? 2.932 0.787 0.345 1.00 88.81 98 GLN A O 1
ATOM 682 N N . GLY A 1 99 ? 3.966 2.257 -1.015 1.00 90.12 99 GLY A N 1
ATOM 683 C CA . GLY A 1 99 ? 3.562 1.618 -2.267 1.00 90.12 99 GLY A CA 1
ATOM 684 C C . GLY A 1 99 ? 2.188 2.027 -2.790 1.00 90.12 99 GLY A C 1
ATOM 685 O O . GLY A 1 99 ? 1.795 1.528 -3.838 1.00 90.12 99 GLY A O 1
ATOM 686 N N . CYS A 1 100 ? 1.491 2.945 -2.120 1.00 95.12 100 CYS A N 1
ATOM 687 C CA . CYS A 1 100 ? 0.262 3.554 -2.612 1.00 95.12 100 CYS A CA 1
ATOM 688 C C . CYS A 1 100 ? 0.456 5.051 -2.851 1.00 95.12 100 CYS A C 1
ATOM 690 O O . CYS A 1 100 ? 1.226 5.709 -2.150 1.00 95.12 100 CYS A O 1
ATOM 692 N N . ARG A 1 101 ? -0.287 5.606 -3.809 1.00 95.62 101 ARG A N 1
ATOM 693 C CA . ARG A 1 101 ? -0.379 7.053 -4.024 1.00 95.62 101 ARG A CA 1
ATOM 694 C C . ARG A 1 101 ? -1.809 7.467 -4.342 1.00 95.62 101 ARG A C 1
ATOM 696 O O . ARG A 1 101 ? -2.544 6.735 -5.006 1.00 95.62 101 ARG A O 1
ATOM 703 N N . TRP A 1 102 ? -2.199 8.656 -3.897 1.00 96.56 102 TRP A N 1
ATOM 704 C CA . TRP A 1 102 ? -3.481 9.246 -4.270 1.00 96.56 102 TRP A CA 1
ATOM 705 C C . TRP A 1 102 ? -3.357 9.990 -5.603 1.00 96.56 102 TRP A C 1
ATOM 707 O O . TRP A 1 102 ? -2.583 10.942 -5.717 1.00 96.56 102 TRP A O 1
ATOM 717 N N . ALA A 1 103 ? -4.108 9.564 -6.616 1.00 95.44 103 ALA A N 1
ATOM 718 C CA . ALA A 1 103 ? -4.130 10.179 -7.941 1.00 95.44 103 ALA A CA 1
ATOM 719 C C . ALA A 1 103 ? -5.540 10.093 -8.541 1.00 95.44 103 ALA A C 1
ATOM 721 O O . ALA A 1 103 ? -6.240 9.100 -8.368 1.00 95.44 103 ALA A O 1
ATOM 722 N N . ASP A 1 104 ? -5.982 11.143 -9.236 1.00 95.38 104 ASP A N 1
ATOM 723 C CA . ASP A 1 104 ? -7.306 11.198 -9.878 1.00 95.38 104 ASP A CA 1
ATOM 724 C C . ASP A 1 104 ? -8.482 10.828 -8.946 1.00 95.38 104 ASP A C 1
ATOM 726 O O . ASP A 1 104 ? -9.398 10.102 -9.336 1.00 95.38 104 ASP A O 1
ATOM 730 N N . ALA A 1 105 ? -8.450 11.324 -7.701 1.00 96.06 105 ALA A N 1
ATOM 731 C CA . ALA A 1 105 ? -9.463 11.069 -6.667 1.00 96.06 105 ALA A CA 1
ATOM 732 C C . ALA A 1 105 ? -9.675 9.581 -6.319 1.00 96.06 105 ALA A C 1
ATOM 734 O O . ALA A 1 105 ? -10.734 9.195 -5.819 1.00 96.06 105 ALA A O 1
ATOM 735 N N . ARG A 1 106 ? -8.665 8.745 -6.567 1.00 96.31 106 ARG A N 1
ATOM 736 C CA . ARG A 1 106 ? -8.607 7.356 -6.117 1.00 96.31 106 ARG A CA 1
ATOM 737 C C . ARG A 1 106 ? -7.217 7.039 -5.583 1.00 96.31 106 ARG A C 1
ATOM 739 O O . ARG A 1 106 ? -6.233 7.698 -5.914 1.00 96.31 106 ARG A O 1
ATOM 746 N N . CYS A 1 107 ? -7.135 6.004 -4.766 1.00 95.88 107 CYS A N 1
ATOM 747 C CA . CYS A 1 107 ? -5.854 5.451 -4.379 1.00 95.88 107 CYS A CA 1
ATOM 748 C C . CYS A 1 107 ? -5.436 4.394 -5.404 1.00 95.88 107 CYS A C 1
ATOM 750 O O . CYS A 1 107 ? -6.238 3.550 -5.797 1.00 95.88 107 CYS A O 1
ATOM 752 N N . GLU A 1 108 ? -4.195 4.444 -5.861 1.00 95.81 108 GLU A N 1
ATOM 753 C CA . GLU A 1 108 ? -3.632 3.481 -6.806 1.00 95.81 108 GLU A CA 1
ATOM 754 C C . GLU A 1 108 ? -2.246 3.027 -6.341 1.00 95.81 108 GLU A C 1
ATOM 756 O O . GLU A 1 108 ? -1.634 3.657 -5.473 1.00 95.81 108 GLU A O 1
ATOM 761 N N . ASP A 1 109 ? -1.766 1.908 -6.888 1.00 94.50 109 ASP A N 1
ATOM 762 C CA . ASP A 1 109 ? -0.408 1.436 -6.619 1.00 94.50 109 ASP A CA 1
ATOM 763 C C . ASP A 1 109 ? 0.597 2.478 -7.138 1.00 94.50 109 ASP A C 1
ATOM 765 O O . ASP A 1 109 ? 0.500 2.946 -8.276 1.00 94.50 109 ASP A O 1
ATOM 769 N N . ASP A 1 110 ? 1.575 2.846 -6.314 1.00 95.50 110 ASP A N 1
ATOM 770 C CA . ASP A 1 110 ? 2.627 3.776 -6.706 1.00 95.50 110 ASP A CA 1
ATOM 771 C C . ASP A 1 110 ? 3.625 3.068 -7.648 1.00 95.50 110 ASP A C 1
ATOM 773 O O . ASP A 1 110 ? 4.287 2.105 -7.237 1.00 95.50 110 ASP A O 1
ATOM 777 N N . PRO A 1 111 ? 3.798 3.544 -8.900 1.00 93.50 111 PRO A N 1
ATOM 778 C CA . PRO A 1 111 ? 4.734 2.958 -9.860 1.00 93.50 111 PRO A CA 1
ATOM 779 C C . PRO A 1 111 ? 6.187 2.885 -9.368 1.00 93.50 111 PRO A C 1
ATOM 781 O O . PRO A 1 111 ? 6.964 2.070 -9.871 1.00 93.50 111 PRO A O 1
ATOM 784 N N . ALA A 1 112 ? 6.569 3.705 -8.383 1.00 93.06 112 ALA A N 1
ATOM 785 C CA . ALA A 1 112 ? 7.890 3.647 -7.762 1.00 93.06 112 ALA A CA 1
ATOM 786 C C . ALA A 1 112 ? 8.134 2.342 -6.978 1.00 93.06 112 ALA A C 1
ATOM 788 O O . ALA A 1 112 ? 9.281 1.935 -6.814 1.00 93.06 112 ALA A O 1
ATOM 789 N N . PHE A 1 113 ? 7.070 1.675 -6.521 1.00 93.25 113 PHE A N 1
ATOM 790 C CA . PHE A 1 113 ? 7.140 0.453 -5.713 1.00 93.25 113 PHE A CA 1
ATOM 791 C C . PHE A 1 113 ? 6.669 -0.799 -6.456 1.00 93.25 113 PHE A C 1
ATOM 793 O O . PHE A 1 113 ? 6.881 -1.912 -5.977 1.00 93.25 113 PHE A O 1
ATOM 800 N N . LEU A 1 114 ? 6.048 -0.643 -7.627 1.00 92.88 114 LEU A N 1
ATOM 801 C CA . LEU A 1 114 ? 5.680 -1.777 -8.466 1.00 92.88 114 LEU A CA 1
ATOM 802 C C . LEU A 1 114 ? 6.934 -2.501 -8.991 1.00 92.88 114 LEU A C 1
ATOM 804 O O . LEU A 1 114 ? 7.937 -1.851 -9.298 1.00 92.88 114 LEU A O 1
ATOM 808 N N . PRO A 1 115 ? 6.904 -3.837 -9.127 1.00 94.88 115 PRO A N 1
ATOM 809 C CA . PRO A 1 115 ? 7.957 -4.555 -9.833 1.00 94.88 115 PRO A CA 1
ATOM 810 C C . PRO A 1 115 ? 7.891 -4.221 -11.333 1.00 94.88 115 PRO A C 1
ATOM 812 O O . PRO A 1 115 ? 6.817 -3.888 -11.846 1.00 94.88 115 PRO A O 1
ATOM 815 N N . CYS A 1 116 ? 9.027 -4.290 -12.038 1.00 95.69 116 CYS A N 1
ATOM 816 C CA . CYS A 1 116 ? 9.125 -3.826 -13.425 1.00 95.69 116 CYS A CA 1
ATOM 817 C C . CYS A 1 116 ? 8.077 -4.488 -14.338 1.00 95.69 116 CYS A C 1
ATOM 819 O O . CYS A 1 116 ? 7.495 -3.804 -15.170 1.00 95.69 116 CYS A O 1
ATOM 821 N N . GLU A 1 117 ? 7.738 -5.764 -14.126 1.00 96.06 117 GLU A N 1
ATOM 822 C CA . GLU A 1 117 ? 6.776 -6.516 -14.952 1.00 96.06 117 GLU A CA 1
ATOM 823 C C . GLU A 1 117 ? 5.344 -5.975 -14.884 1.00 96.06 117 GLU A C 1
ATOM 825 O O . GLU A 1 117 ? 4.510 -6.318 -15.723 1.00 96.06 117 GLU A O 1
ATOM 830 N N . ARG A 1 118 ? 5.039 -5.135 -13.888 1.00 94.75 118 ARG A N 1
ATOM 831 C CA . ARG A 1 118 ? 3.725 -4.501 -13.718 1.00 94.75 118 ARG A CA 1
ATOM 832 C C . ARG A 1 118 ? 3.680 -3.056 -14.208 1.00 94.75 118 ARG A C 1
ATOM 834 O O . ARG A 1 118 ? 2.613 -2.447 -14.155 1.00 94.75 118 ARG A O 1
ATOM 841 N N . LEU A 1 119 ? 4.800 -2.511 -14.679 1.00 94.94 119 LEU A N 1
ATOM 842 C CA . LEU A 1 119 ? 4.865 -1.157 -15.218 1.00 94.94 119 LEU A CA 1
ATOM 843 C C . LEU A 1 119 ? 4.401 -1.129 -16.674 1.00 94.94 119 LEU A C 1
ATOM 845 O O . LEU A 1 119 ? 4.737 -2.005 -17.473 1.00 94.94 119 LEU A O 1
ATOM 849 N N . ASN A 1 120 ? 3.666 -0.080 -17.038 1.00 94.19 120 ASN A N 1
ATOM 850 C CA . ASN A 1 120 ? 3.394 0.223 -18.442 1.00 94.19 120 ASN A CA 1
ATOM 851 C C . ASN A 1 120 ? 4.624 0.855 -19.130 1.00 94.19 120 ASN A C 1
ATOM 853 O O . ASN A 1 120 ? 5.639 1.125 -18.487 1.00 94.19 120 ASN A O 1
ATOM 857 N N . LEU A 1 121 ? 4.541 1.094 -20.445 1.00 94.12 121 LEU A N 1
ATOM 858 C CA . LEU A 1 121 ? 5.655 1.625 -21.243 1.00 94.12 121 LEU A CA 1
ATOM 859 C C . LEU A 1 121 ? 6.204 2.951 -20.688 1.00 94.12 121 LEU A C 1
ATOM 861 O O . LEU A 1 121 ? 7.415 3.080 -20.506 1.00 94.12 121 LEU A O 1
ATOM 865 N N . ASP A 1 122 ? 5.322 3.902 -20.376 1.00 94.00 122 ASP A N 1
ATOM 866 C CA . ASP A 1 122 ? 5.713 5.232 -19.894 1.00 94.00 122 ASP A CA 1
ATOM 867 C C . ASP A 1 122 ? 6.359 5.161 -18.503 1.00 94.00 122 ASP A C 1
ATOM 869 O O . ASP A 1 122 ? 7.379 5.798 -18.242 1.00 94.00 122 ASP A O 1
ATOM 873 N N . GLN A 1 123 ? 5.804 4.333 -17.615 1.00 94.56 123 GLN A N 1
ATOM 874 C CA . GLN A 1 123 ? 6.347 4.094 -16.276 1.00 94.56 123 GLN A CA 1
ATOM 875 C C . GLN A 1 123 ? 7.697 3.365 -16.322 1.00 94.56 123 GLN A C 1
ATOM 877 O O . GLN A 1 123 ? 8.593 3.670 -15.537 1.00 94.56 123 GLN A O 1
ATOM 882 N N . CYS A 1 124 ? 7.859 2.418 -17.248 1.00 95.50 124 CYS A N 1
ATOM 883 C CA . CYS A 1 124 ? 9.104 1.685 -17.439 1.00 95.50 124 CYS A CA 1
ATOM 884 C C . CYS A 1 124 ? 10.233 2.606 -17.913 1.00 95.50 124 CYS A C 1
ATOM 886 O O . CYS A 1 124 ? 11.354 2.526 -17.415 1.00 95.50 124 CYS A O 1
ATOM 888 N N . ALA A 1 125 ? 9.931 3.509 -18.854 1.00 92.12 125 ALA A N 1
ATOM 889 C CA . ALA A 1 125 ? 10.913 4.393 -19.477 1.00 92.12 125 ALA A CA 1
ATOM 890 C C . ALA A 1 125 ? 11.573 5.370 -18.488 1.00 92.12 125 ALA A C 1
ATOM 892 O O . ALA A 1 125 ? 12.717 5.773 -18.696 1.00 92.12 125 ALA A O 1
ATOM 893 N N . VAL A 1 126 ? 10.873 5.742 -17.411 1.00 93.81 126 VAL A N 1
ATOM 894 C CA . VAL A 1 126 ? 11.388 6.669 -16.390 1.00 93.81 126 VAL A CA 1
ATOM 895 C C . VAL A 1 126 ? 12.129 5.975 -15.243 1.00 93.81 126 VAL A C 1
ATOM 897 O O . VAL A 1 126 ? 12.774 6.654 -14.444 1.00 93.81 126 VAL A O 1
ATOM 900 N N . ARG A 1 127 ? 12.072 4.640 -15.140 1.00 94.06 127 ARG A N 1
ATOM 901 C CA . ARG A 1 127 ? 12.754 3.884 -14.080 1.00 94.06 127 ARG A CA 1
ATOM 902 C C . ARG A 1 127 ? 14.118 3.376 -14.524 1.00 94.06 127 ARG A C 1
ATOM 904 O O . ARG A 1 127 ? 14.254 2.619 -15.480 1.00 94.06 127 ARG A O 1
ATOM 911 N N . HIS A 1 128 ? 15.150 3.770 -13.781 1.00 92.00 128 HIS A N 1
ATOM 912 C CA . HIS A 1 128 ? 16.538 3.424 -14.094 1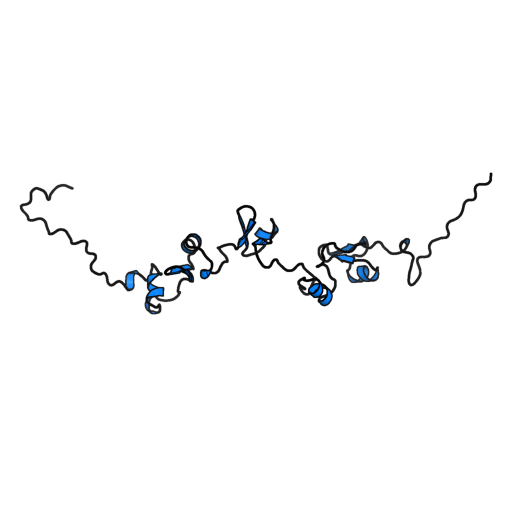.00 92.00 128 HIS A CA 1
ATOM 913 C C . HIS A 1 128 ? 16.883 1.950 -13.859 1.00 92.00 128 HIS A C 1
ATOM 915 O O . HIS A 1 128 ? 17.829 1.448 -14.461 1.00 92.00 128 HIS A O 1
ATOM 921 N N . ASP A 1 129 ? 16.131 1.265 -13.005 1.00 93.50 129 ASP A N 1
ATOM 922 C CA . ASP A 1 129 ? 16.301 -0.148 -12.670 1.00 93.50 129 ASP A CA 1
ATOM 923 C C . ASP A 1 129 ? 15.456 -1.086 -13.546 1.00 93.50 129 ASP A C 1
ATOM 925 O O . ASP A 1 129 ? 15.567 -2.306 -13.435 1.00 93.50 129 ASP A O 1
ATOM 929 N N . CYS A 1 130 ? 14.660 -0.533 -14.462 1.00 95.38 130 CYS A N 1
ATOM 930 C CA . CYS A 1 130 ? 13.886 -1.296 -15.429 1.00 95.38 130 CYS A CA 1
ATOM 931 C C . CYS A 1 130 ? 14.416 -1.100 -16.861 1.00 95.38 130 CYS A C 1
ATOM 933 O O . CYS A 1 130 ? 15.146 -0.151 -17.182 1.00 95.38 130 CYS A O 1
ATOM 935 N N . ALA A 1 131 ? 14.070 -2.037 -17.738 1.00 92.88 131 ALA A N 1
ATOM 936 C CA . ALA A 1 131 ? 14.297 -1.965 -19.173 1.00 92.88 131 ALA A CA 1
ATOM 937 C C . ALA A 1 131 ? 13.066 -2.500 -19.914 1.00 92.88 131 ALA A C 1
ATOM 939 O O . ALA A 1 131 ? 12.392 -3.409 -19.435 1.00 92.88 131 ALA A O 1
ATOM 940 N N . PHE A 1 132 ? 12.765 -1.946 -21.087 1.00 92.25 132 PHE A N 1
ATOM 941 C CA . PHE A 1 132 ? 11.677 -2.445 -21.923 1.00 92.25 132 PHE A CA 1
ATOM 942 C C . PHE A 1 132 ? 12.229 -3.471 -22.921 1.00 92.25 132 PHE A C 1
ATOM 944 O O . PHE A 1 132 ? 13.062 -3.130 -23.760 1.00 92.25 132 PHE A O 1
ATOM 951 N N . MET A 1 133 ? 11.785 -4.726 -22.821 1.00 88.94 133 MET A N 1
ATOM 952 C CA . MET A 1 133 ? 12.215 -5.842 -23.668 1.00 88.94 133 MET A CA 1
ATOM 953 C C . MET A 1 133 ? 11.026 -6.399 -24.454 1.00 88.94 133 MET A C 1
ATOM 955 O O . MET A 1 133 ? 10.128 -7.036 -23.899 1.00 88.94 133 MET A O 1
ATOM 959 N N . GLY A 1 134 ? 11.016 -6.172 -25.770 1.00 87.38 134 GLY A N 1
ATOM 960 C CA . GLY A 1 134 ? 9.947 -6.634 -26.658 1.00 87.38 134 GLY A CA 1
ATOM 961 C C . GLY A 1 134 ? 8.612 -5.939 -26.374 1.00 87.38 134 GLY A C 1
ATOM 962 O O . GLY A 1 134 ? 8.338 -4.884 -26.935 1.00 87.38 134 GLY A O 1
ATOM 963 N N . MET A 1 135 ? 7.779 -6.545 -25.523 1.00 90.19 135 MET A N 1
ATOM 964 C CA . MET A 1 135 ? 6.463 -6.020 -25.114 1.00 90.19 135 MET A CA 1
ATOM 965 C C . MET A 1 135 ? 6.282 -5.954 -23.591 1.00 90.19 135 MET A C 1
ATOM 967 O O . MET A 1 135 ? 5.182 -5.673 -23.121 1.00 90.19 135 MET A O 1
ATOM 971 N N . ALA A 1 136 ? 7.329 -6.239 -22.817 1.00 93.88 136 ALA A N 1
ATOM 972 C CA . ALA A 1 136 ? 7.270 -6.252 -21.363 1.00 93.88 136 ALA A CA 1
ATOM 973 C C . ALA A 1 136 ? 8.345 -5.340 -20.774 1.00 93.88 136 ALA A C 1
ATOM 975 O O . ALA A 1 136 ? 9.463 -5.254 -21.283 1.00 93.88 136 ALA A O 1
ATOM 976 N N . CYS A 1 137 ? 8.002 -4.678 -19.675 1.00 96.06 137 CYS A N 1
ATOM 977 C CA . CYS A 1 137 ? 8.991 -4.059 -18.815 1.00 96.06 137 CYS A CA 1
ATOM 978 C C . CYS A 1 137 ? 9.570 -5.131 -17.889 1.00 96.06 137 CYS A C 1
ATOM 980 O O . CYS A 1 137 ? 8.835 -5.952 -17.351 1.00 96.06 137 CYS A O 1
ATOM 982 N N . VAL A 1 138 ? 10.884 -5.167 -17.734 1.00 95.31 138 VAL A N 1
ATOM 983 C CA . VAL A 1 138 ? 11.586 -6.181 -16.940 1.00 95.31 138 VAL A CA 1
ATOM 984 C C . VAL A 1 138 ? 12.689 -5.518 -16.134 1.00 95.31 138 VAL A C 1
ATOM 986 O O . VAL A 1 138 ? 13.128 -4.412 -16.463 1.00 95.31 138 VAL A O 1
ATOM 989 N N . THR A 1 139 ? 13.140 -6.179 -15.072 1.00 95.00 139 THR A N 1
ATOM 990 C CA . THR A 1 139 ? 14.304 -5.714 -14.316 1.00 95.00 139 THR A CA 1
ATOM 991 C C . THR A 1 139 ? 15.510 -5.607 -15.238 1.00 95.00 139 THR A C 1
ATOM 993 O O . THR A 1 139 ? 15.794 -6.512 -16.028 1.00 95.00 139 THR A O 1
ATOM 996 N N . ARG A 1 140 ? 16.220 -4.480 -15.156 1.00 93.06 140 ARG A N 1
ATOM 997 C CA . ARG A 1 140 ? 17.419 -4.257 -15.953 1.00 93.06 140 ARG A CA 1
ATOM 998 C C . ARG A 1 140 ? 18.475 -5.298 -15.566 1.00 93.06 140 ARG A C 1
ATOM 1000 O O . ARG A 1 140 ? 18.812 -5.391 -14.388 1.00 93.06 140 ARG A O 1
ATOM 1007 N N . PRO A 1 141 ? 19.016 -6.060 -16.527 1.00 88.44 141 PRO A N 1
ATOM 1008 C CA . PRO A 1 141 ? 20.008 -7.081 -16.224 1.00 88.44 141 PRO A CA 1
ATOM 1009 C C . PRO A 1 141 ? 21.294 -6.449 -15.671 1.00 88.44 141 PRO A C 1
ATOM 1011 O O . PRO A 1 141 ? 21.900 -5.572 -16.290 1.00 88.44 141 PRO A O 1
ATOM 1014 N N . GLU A 1 142 ? 21.727 -6.894 -14.497 1.00 90.38 142 GLU A N 1
ATOM 1015 C CA . GLU A 1 142 ? 22.953 -6.419 -13.852 1.00 90.38 142 GLU A CA 1
ATOM 1016 C C . GLU A 1 142 ? 24.172 -7.263 -14.260 1.00 90.38 142 GLU A C 1
ATOM 1018 O O . GLU A 1 142 ? 24.039 -8.390 -14.730 1.00 90.38 142 GLU A O 1
ATOM 1023 N N . GLY A 1 143 ? 25.381 -6.724 -14.070 1.00 88.25 143 GLY A N 1
ATOM 1024 C CA . GLY A 1 143 ? 26.642 -7.430 -14.345 1.00 88.25 143 GLY A CA 1
ATOM 1025 C C . GLY A 1 143 ? 27.424 -6.901 -15.556 1.00 88.25 143 GLY A C 1
ATOM 1026 O O . GLY A 1 143 ? 27.018 -5.921 -16.185 1.00 88.25 143 GLY A O 1
ATOM 1027 N N . PRO A 1 144 ? 28.598 -7.477 -15.870 1.00 88.62 144 PRO A N 1
ATOM 1028 C CA . PRO A 1 144 ? 29.374 -7.093 -17.047 1.00 88.62 144 PRO A CA 1
ATOM 1029 C C . PRO A 1 144 ? 28.675 -7.541 -18.340 1.00 88.62 144 PRO A C 1
ATOM 1031 O O . PRO A 1 144 ? 28.129 -8.641 -18.394 1.00 88.62 144 PRO A O 1
ATOM 1034 N N . CYS A 1 145 ? 28.754 -6.732 -19.404 1.00 84.88 145 CYS A N 1
ATOM 1035 C CA . CYS A 1 145 ? 28.102 -7.017 -20.694 1.00 84.88 145 CYS A CA 1
ATOM 1036 C C . CYS A 1 145 ? 28.473 -8.388 -21.287 1.00 84.88 145 CYS A C 1
ATOM 1038 O O . CYS A 1 145 ? 27.663 -9.003 -21.962 1.00 84.88 145 CYS A O 1
ATOM 1040 N N . GLU A 1 146 ? 29.682 -8.883 -21.009 1.00 85.38 146 GLU A N 1
ATOM 1041 C CA . GLU A 1 146 ? 30.185 -10.190 -21.471 1.00 85.38 146 GLU A CA 1
ATOM 1042 C C . GLU A 1 146 ? 29.476 -11.388 -20.818 1.00 85.38 146 GLU A C 1
ATOM 1044 O O . GLU A 1 146 ? 29.577 -12.505 -21.313 1.00 85.38 146 GLU A O 1
ATOM 1049 N N . SER A 1 147 ? 28.787 -11.165 -19.695 1.00 86.31 147 SER A N 1
ATOM 1050 C CA . SER A 1 147 ? 28.046 -12.201 -18.961 1.00 86.31 147 SER A CA 1
ATOM 1051 C C . SER A 1 147 ? 26.545 -12.201 -19.244 1.00 86.31 147 SER A C 1
ATOM 1053 O O . SER A 1 147 ? 25.840 -13.091 -18.775 1.00 86.31 147 SER A O 1
ATOM 1055 N N . LEU A 1 148 ? 26.063 -11.200 -19.982 1.00 82.50 148 LEU A N 1
ATOM 1056 C CA . LEU A 1 148 ? 24.663 -11.084 -20.360 1.00 82.50 148 LEU A CA 1
ATOM 1057 C C . LEU A 1 148 ? 24.407 -11.890 -21.632 1.00 82.50 148 LEU A C 1
ATOM 1059 O O . LEU A 1 148 ? 25.248 -11.929 -22.530 1.00 82.50 148 LEU A O 1
ATOM 1063 N N . ASP A 1 149 ? 23.238 -12.515 -21.725 1.00 86.31 149 ASP A N 1
ATOM 1064 C CA . ASP A 1 149 ? 22.773 -13.065 -22.994 1.00 86.31 149 ASP A CA 1
ATOM 1065 C C . ASP A 1 149 ? 22.482 -11.941 -24.007 1.00 86.31 149 ASP A C 1
ATOM 1067 O O . ASP A 1 149 ? 22.392 -10.762 -23.658 1.00 86.31 149 ASP A O 1
ATOM 1071 N N . GLU A 1 150 ? 22.344 -12.302 -25.283 1.00 81.62 150 GLU A N 1
ATOM 1072 C CA . GLU A 1 150 ? 22.173 -11.351 -26.389 1.00 81.62 150 GLU A CA 1
ATOM 1073 C C . GLU A 1 150 ? 20.980 -10.400 -26.184 1.00 81.62 150 GLU A C 1
ATOM 1075 O O . GLU A 1 150 ? 21.084 -9.203 -26.464 1.00 81.62 150 GLU A O 1
ATOM 1080 N N . LEU A 1 151 ? 19.874 -10.900 -25.621 1.00 81.44 151 LEU A N 1
ATOM 1081 C CA . LEU A 1 151 ? 18.672 -10.107 -25.373 1.00 81.44 151 LEU A CA 1
ATOM 1082 C C . LEU A 1 151 ? 18.895 -9.119 -24.219 1.00 81.44 151 LEU A C 1
ATOM 1084 O O . LEU A 1 151 ? 18.600 -7.930 -24.351 1.00 81.44 151 LEU A O 1
ATOM 1088 N N . ALA A 1 152 ? 19.466 -9.594 -23.110 1.00 82.38 152 ALA A N 1
ATOM 1089 C CA . ALA A 1 152 ? 19.816 -8.772 -21.953 1.00 82.38 152 ALA A CA 1
ATOM 1090 C C . ALA A 1 152 ? 20.876 -7.700 -22.276 1.00 82.38 152 ALA A C 1
ATOM 1092 O O . ALA A 1 152 ? 20.833 -6.584 -21.750 1.00 82.38 152 ALA A O 1
ATOM 1093 N N . CYS A 1 153 ? 21.818 -8.018 -23.163 1.00 81.75 153 CYS A N 1
ATOM 1094 C CA . CYS A 1 153 ? 22.847 -7.098 -23.637 1.00 81.75 153 CYS A CA 1
ATOM 1095 C C . CYS A 1 153 ? 22.244 -5.966 -24.486 1.00 81.75 153 CYS A C 1
ATOM 1097 O O . CYS A 1 153 ? 22.561 -4.794 -24.270 1.00 81.75 153 CYS A O 1
ATOM 1099 N N . GLY A 1 154 ? 21.319 -6.296 -25.395 1.00 79.94 154 GLY A N 1
ATOM 1100 C CA . GLY A 1 154 ? 20.688 -5.332 -26.303 1.00 79.94 154 GLY A CA 1
ATOM 1101 C C . GLY A 1 154 ? 19.868 -4.238 -25.611 1.00 79.94 154 GLY A C 1
ATOM 1102 O O . GLY A 1 154 ? 19.672 -3.166 -26.178 1.00 79.94 154 GLY A O 1
ATOM 1103 N N . VAL A 1 155 ? 19.419 -4.467 -24.375 1.00 81.75 155 VAL A N 1
ATOM 1104 C CA . VAL A 1 155 ? 18.593 -3.499 -23.627 1.00 81.75 155 VAL A CA 1
ATOM 1105 C C . VAL A 1 155 ? 19.385 -2.583 -22.707 1.00 81.75 155 VAL A C 1
ATOM 1107 O O . VAL A 1 155 ? 18.838 -1.650 -22.115 1.00 81.75 155 VAL A O 1
ATOM 1110 N N . ARG A 1 156 ? 20.694 -2.811 -22.614 1.00 82.94 156 ARG A N 1
ATOM 1111 C CA . ARG A 1 156 ? 21.623 -1.942 -21.908 1.00 82.94 156 ARG A CA 1
ATOM 1112 C C . ARG A 1 156 ? 22.340 -1.037 -22.888 1.00 82.94 156 ARG A C 1
ATOM 1114 O O . ARG A 1 156 ? 23.194 -1.479 -23.651 1.00 82.94 156 ARG A O 1
ATOM 1121 N N . ALA A 1 157 ? 22.027 0.255 -22.822 1.00 79.00 157 ALA A N 1
ATOM 1122 C CA . ALA A 1 157 ? 22.647 1.269 -23.673 1.00 79.00 157 ALA A CA 1
ATOM 1123 C C . ALA A 1 157 ? 24.184 1.287 -23.558 1.00 79.00 157 ALA A C 1
ATOM 1125 O O . ALA A 1 157 ? 24.870 1.590 -24.528 1.00 79.00 157 ALA A O 1
ATOM 1126 N N . ASP A 1 158 ? 24.729 0.921 -22.394 1.00 82.19 158 ASP A N 1
ATOM 1127 C CA . ASP A 1 158 ? 26.170 0.815 -22.161 1.00 82.19 158 ASP A CA 1
ATOM 1128 C C . ASP A 1 158 ? 26.802 -0.469 -22.732 1.00 82.19 158 ASP A C 1
ATOM 1130 O O . ASP A 1 158 ? 28.013 -0.508 -22.941 1.00 82.19 158 ASP A O 1
ATOM 1134 N N . CYS A 1 159 ? 25.997 -1.494 -23.029 1.00 81.00 159 CYS A N 1
ATOM 1135 C CA . CYS A 1 159 ? 26.441 -2.753 -23.630 1.00 81.00 159 CYS A CA 1
ATOM 1136 C C . CYS A 1 159 ? 26.219 -2.819 -25.148 1.00 81.00 159 CYS A C 1
ATOM 1138 O O . CYS A 1 159 ? 26.962 -3.514 -25.845 1.00 81.00 159 CYS A O 1
ATOM 1140 N N . ALA A 1 160 ? 25.248 -2.066 -25.672 1.00 70.94 160 ALA A N 1
ATOM 1141 C CA . ALA A 1 160 ? 24.887 -2.054 -27.090 1.00 70.94 160 ALA A CA 1
ATOM 1142 C C . ALA A 1 160 ? 26.063 -1.703 -28.028 1.00 70.94 160 ALA A C 1
ATOM 1144 O O . ALA A 1 160 ? 26.120 -2.189 -29.155 1.00 70.94 160 ALA A O 1
ATOM 1145 N N . SER A 1 161 ? 27.040 -0.922 -27.557 1.00 68.25 161 SER A N 1
ATOM 1146 C CA . SER A 1 161 ? 28.232 -0.533 -28.325 1.00 68.25 161 SER A CA 1
ATOM 1147 C C . SER A 1 161 ? 29.281 -1.641 -28.490 1.00 68.25 161 SER A C 1
ATOM 1149 O O . SER A 1 161 ? 30.185 -1.492 -29.305 1.00 68.25 161 SER A O 1
ATOM 1151 N N . ARG A 1 162 ? 29.198 -2.746 -27.733 1.00 61.97 162 ARG A N 1
ATOM 1152 C CA . ARG A 1 162 ? 30.185 -3.843 -27.789 1.00 61.97 162 ARG A CA 1
ATOM 1153 C C . ARG A 1 162 ? 29.815 -4.985 -28.734 1.00 61.97 162 ARG A C 1
ATOM 1155 O O . ARG A 1 162 ? 30.711 -5.712 -29.151 1.00 61.97 162 ARG A O 1
ATOM 1162 N N . PHE A 1 163 ? 28.528 -5.178 -29.022 1.00 55.84 163 PHE A N 1
ATOM 1163 C CA . PHE A 1 163 ? 28.029 -6.360 -29.744 1.00 55.84 163 PHE A CA 1
ATOM 1164 C C . PHE A 1 163 ? 27.502 -6.083 -31.145 1.00 55.84 163 PHE A C 1
ATOM 1166 O O . PHE A 1 163 ? 27.313 -7.024 -31.911 1.00 55.84 163 PHE A O 1
ATOM 1173 N N . MET A 1 164 ? 27.342 -4.817 -31.517 1.00 52.47 164 MET A N 1
ATOM 1174 C CA . MET A 1 164 ? 27.485 -4.457 -32.916 1.00 52.47 164 MET A CA 1
ATOM 1175 C C . MET A 1 164 ? 28.978 -4.187 -33.115 1.00 52.47 164 MET A C 1
ATOM 1177 O O . MET A 1 164 ? 29.410 -3.082 -32.786 1.00 52.47 164 MET A O 1
ATOM 1181 N N . PRO A 1 165 ? 29.803 -5.142 -33.618 1.00 52.50 165 PRO A N 1
ATOM 1182 C CA . PRO A 1 165 ? 30.905 -4.679 -34.447 1.00 52.50 165 PRO A CA 1
ATOM 1183 C C . PRO A 1 165 ? 30.211 -3.763 -35.437 1.00 52.50 165 PRO A C 1
ATOM 1185 O O . PRO A 1 165 ? 29.226 -4.195 -36.036 1.00 52.50 165 PRO A O 1
ATOM 1188 N N . GLU A 1 166 ? 30.591 -2.492 -35.479 1.00 47.75 166 GLU A N 1
ATOM 1189 C CA . GLU A 1 166 ? 30.125 -1.601 -36.525 1.00 47.75 166 GLU A CA 1
ATOM 1190 C C . GLU A 1 166 ? 30.118 -2.441 -37.820 1.00 47.75 166 GLU A C 1
ATOM 1192 O O . GLU A 1 166 ? 31.197 -2.837 -38.268 1.00 47.75 166 GLU A O 1
ATOM 1197 N N . PRO A 1 167 ? 28.964 -2.797 -38.445 1.00 45.56 167 PRO A N 1
ATOM 1198 C CA . PRO A 1 167 ? 29.025 -2.717 -39.884 1.00 45.56 167 PRO A CA 1
ATOM 1199 C C . PRO A 1 167 ? 29.448 -1.275 -40.069 1.00 45.56 167 PRO A C 1
ATOM 1201 O O . PRO A 1 167 ? 28.895 -0.400 -39.402 1.00 45.56 167 PRO A O 1
ATOM 1204 N N . GLU A 1 168 ? 30.507 -1.057 -40.817 1.00 42.09 168 GLU A N 1
ATOM 1205 C CA . GLU A 1 168 ? 30.961 0.260 -41.199 1.00 42.09 168 GLU A CA 1
ATOM 1206 C C . GLU A 1 168 ? 29.733 1.057 -41.683 1.00 42.09 168 GLU A C 1
ATOM 1208 O O . GLU A 1 168 ? 29.388 1.081 -42.856 1.00 42.09 168 GLU A O 1
ATOM 1213 N N . CYS A 1 169 ? 29.040 1.730 -40.763 1.00 38.03 169 CYS A N 1
ATOM 1214 C CA . CYS A 1 169 ? 28.168 2.856 -41.009 1.00 38.03 169 CYS A CA 1
ATOM 1215 C C . CYS A 1 169 ? 29.101 4.060 -41.130 1.00 38.03 169 CYS A C 1
ATOM 1217 O O . CYS A 1 169 ? 28.839 5.145 -40.618 1.00 38.03 169 CYS A O 1
ATOM 1219 N N . GLU A 1 170 ? 30.202 3.872 -41.859 1.00 37.06 170 GLU A N 1
ATOM 1220 C CA . GLU A 1 170 ? 30.624 4.869 -42.801 1.00 37.06 170 GLU A CA 1
ATOM 1221 C C . GLU A 1 170 ? 29.380 5.149 -43.648 1.00 37.06 170 GLU A C 1
ATOM 1223 O O . GLU A 1 170 ? 29.024 4.401 -44.558 1.00 37.06 170 GLU A O 1
ATOM 1228 N N . CYS A 1 171 ? 28.676 6.245 -43.348 1.00 34.34 171 CYS A N 1
ATOM 1229 C CA . CYS A 1 171 ? 28.050 6.986 -44.431 1.00 34.34 171 CYS A CA 1
ATOM 1230 C C . CYS A 1 171 ? 29.118 7.023 -45.529 1.00 34.34 171 CYS A C 1
ATOM 1232 O O . CYS A 1 171 ? 30.205 7.528 -45.216 1.00 34.34 171 CYS A O 1
ATOM 1234 N N . PRO A 1 172 ? 28.887 6.430 -46.720 1.00 41.94 172 PRO A N 1
ATOM 1235 C CA . PRO A 1 172 ? 29.912 6.353 -47.746 1.00 41.94 172 PRO A CA 1
ATOM 1236 C C . PRO A 1 172 ? 30.466 7.757 -47.884 1.00 41.94 172 PRO A C 1
ATOM 1238 O O . PRO A 1 172 ? 29.708 8.685 -48.184 1.00 41.94 172 PRO A O 1
ATOM 1241 N N . GLN A 1 173 ? 31.745 7.931 -47.538 1.00 56.59 173 GLN A N 1
ATOM 1242 C CA . GLN A 1 173 ? 32.390 9.217 -47.718 1.00 56.59 173 GLN A CA 1
ATOM 1243 C C . GLN A 1 173 ? 32.140 9.560 -49.188 1.00 56.59 173 GLN A C 1
ATOM 1245 O O . GLN A 1 173 ? 32.423 8.712 -50.048 1.00 56.59 173 GLN A O 1
ATOM 1250 N N . PRO A 1 174 ? 31.515 10.710 -49.500 1.00 60.56 174 PRO A N 1
ATOM 1251 C CA . PRO A 1 174 ? 31.323 11.082 -50.889 1.00 60.56 174 PRO A CA 1
ATOM 1252 C C . PRO A 1 174 ? 32.695 10.982 -51.566 1.00 60.56 174 PRO A C 1
ATOM 1254 O O . PRO A 1 174 ? 33.696 11.361 -50.947 1.00 60.56 174 PRO A O 1
ATOM 1257 N N . PRO A 1 175 ? 32.776 10.394 -52.774 1.00 68.25 175 PRO A N 1
ATOM 1258 C CA . PRO A 1 175 ? 34.056 10.194 -53.436 1.00 68.25 175 PRO A CA 1
ATOM 1259 C C . PRO A 1 175 ? 34.826 11.520 -53.442 1.00 68.25 175 PRO A C 1
ATOM 1261 O O . PRO A 1 175 ? 34.200 12.569 -53.632 1.00 68.25 175 PRO A O 1
ATOM 1264 N N . PRO A 1 176 ? 36.151 11.500 -53.205 1.00 71.69 176 PRO A N 1
ATOM 1265 C CA . PRO A 1 176 ? 36.937 12.723 -53.183 1.00 71.69 176 PRO A CA 1
ATOM 1266 C C . PRO A 1 176 ? 36.680 13.485 -54.480 1.00 71.69 176 PRO A C 1
ATOM 1268 O O . PRO A 1 176 ? 36.767 12.908 -55.568 1.00 71.69 176 PRO A O 1
ATOM 1271 N N . CYS A 1 177 ? 36.311 14.760 -54.360 1.00 68.69 177 CYS A N 1
ATOM 1272 C CA . CYS A 1 177 ? 36.032 15.577 -55.527 1.00 68.69 177 CYS A CA 1
ATOM 1273 C C . CYS A 1 177 ? 37.244 15.576 -56.464 1.00 68.69 177 CYS A C 1
ATOM 1275 O O . CYS A 1 177 ? 38.375 15.769 -56.000 1.00 68.69 177 CYS A O 1
ATOM 1277 N N . PRO A 1 178 ? 37.038 15.344 -57.770 1.00 78.38 178 PRO A N 1
ATOM 1278 C CA . PRO A 1 178 ? 38.126 15.430 -58.721 1.00 78.38 178 PRO A CA 1
ATOM 1279 C C . PRO A 1 178 ? 38.700 16.856 -58.706 1.00 78.38 178 PRO A C 1
ATOM 1281 O O . PRO A 1 178 ? 37.950 17.818 -58.524 1.00 78.38 178 PRO A O 1
ATOM 1284 N N . PRO A 1 179 ? 40.021 17.008 -58.902 1.00 76.81 179 PRO A N 1
ATOM 1285 C CA . PRO A 1 179 ? 40.726 18.282 -58.735 1.00 76.81 179 PRO A CA 1
ATOM 1286 C C . PRO A 1 179 ? 40.254 19.405 -59.677 1.00 76.81 179 PRO A C 1
ATOM 1288 O O . PRO A 1 179 ? 40.618 20.557 -59.463 1.00 76.81 179 PRO A O 1
ATOM 1291 N N . ASP A 1 180 ? 39.428 19.086 -60.676 1.00 79.06 180 ASP A N 1
ATOM 1292 C CA . ASP A 1 180 ? 38.918 20.017 -61.683 1.00 79.06 180 ASP A CA 1
ATOM 1293 C C . ASP A 1 180 ? 37.398 20.278 -61.583 1.00 79.06 180 ASP A C 1
ATOM 1295 O O . ASP A 1 180 ? 36.830 20.845 -62.516 1.00 79.06 180 ASP A O 1
ATOM 1299 N N . ASP A 1 181 ? 36.707 19.878 -60.500 1.00 75.12 181 ASP A N 1
ATOM 1300 C CA . ASP A 1 181 ? 35.269 20.172 -60.341 1.00 75.12 181 ASP A CA 1
ATOM 1301 C C . ASP A 1 181 ? 35.027 21.570 -59.725 1.00 75.12 181 ASP A C 1
ATOM 1303 O O . ASP A 1 181 ? 35.265 21.772 -58.528 1.00 75.12 181 ASP A O 1
ATOM 1307 N N . PRO A 1 182 ? 34.515 22.551 -60.498 1.00 74.81 182 PRO A N 1
ATOM 1308 C CA . PRO A 1 182 ? 34.299 23.915 -60.020 1.00 74.81 182 PRO A CA 1
ATOM 1309 C C . PRO A 1 182 ? 33.144 24.046 -59.013 1.00 74.81 182 PRO A C 1
ATOM 1311 O O . PRO A 1 182 ? 32.981 25.121 -58.438 1.00 74.81 182 PRO A O 1
ATOM 1314 N N . ASN A 1 183 ? 32.344 22.997 -58.782 1.00 72.00 183 ASN A N 1
ATOM 1315 C CA . ASN A 1 183 ? 31.249 23.020 -57.807 1.00 72.00 183 ASN A CA 1
ATOM 1316 C C . ASN A 1 183 ? 31.659 22.544 -56.406 1.00 72.00 183 ASN A C 1
ATOM 1318 O O . ASN A 1 183 ? 30.844 22.617 -55.489 1.00 72.00 183 ASN A O 1
ATOM 1322 N N . CYS A 1 184 ? 32.893 22.069 -56.212 1.00 71.50 184 CYS A N 1
ATOM 1323 C CA . CYS A 1 184 ? 33.312 21.458 -54.947 1.00 71.50 184 CYS A CA 1
ATOM 1324 C C . CYS A 1 184 ? 34.052 22.409 -53.979 1.00 71.50 184 CYS A C 1
ATOM 1326 O O . CYS A 1 184 ? 34.737 21.969 -53.059 1.00 71.50 184 CYS A O 1
ATOM 1328 N N . GLY A 1 185 ? 33.907 23.726 -54.156 1.00 60.84 185 GLY A N 1
ATOM 1329 C CA . GLY A 1 185 ? 34.505 24.735 -53.281 1.00 60.84 185 GLY A CA 1
ATOM 1330 C C . GLY A 1 185 ? 33.510 25.822 -52.895 1.00 60.84 185 GLY A C 1
ATOM 1331 O O . GLY A 1 185 ? 33.245 26.722 -53.687 1.00 60.84 185 GLY A O 1
ATOM 1332 N N . GLY A 1 186 ? 32.991 25.774 -51.667 1.00 59.69 186 GLY A N 1
ATOM 1333 C CA . GLY A 1 186 ? 32.201 26.878 -51.122 1.00 59.69 186 GLY A CA 1
ATOM 1334 C C . GLY A 1 186 ? 31.343 26.500 -49.922 1.00 59.69 186 GLY A C 1
ATOM 1335 O O . GLY A 1 186 ? 30.136 26.324 -50.069 1.00 59.69 186 GLY A O 1
ATOM 1336 N N . GLY A 1 187 ? 31.967 26.414 -48.748 1.00 46.97 187 GLY A N 1
ATOM 1337 C CA . GLY A 1 187 ? 31.305 26.276 -47.450 1.00 46.97 187 GLY A CA 1
ATOM 1338 C C . GLY A 1 187 ? 32.300 26.453 -46.322 1.00 46.97 187 GLY A C 1
ATOM 1339 O O . GLY A 1 187 ? 33.069 25.496 -46.105 1.00 46.97 187 GLY A O 1
#

Secondary structure (DSSP, 8-state):
-------PPPPP--SSS--GGGSPPGGG--SHHHHHHTT-EEETTTTEEESS--S-TT--SSHHHHHHTT-EE-SS-EEPPPPSSGGGPPTTHHHHSTTEEEETTEEEE-TTTS-GGG--HHHHHH-TTEEEETTEEEEPPPS-GGGS-HHHHHT-TTTHHHHS--------PPPPPPTT-TTS---

pLDDT: mean 80.91, std 13.72, range [34.34, 96.56]

Foldseek 3Di:
DDDDPDDDDDQDQDDPDGPPVNQDAQQVDQAPVVLVVSVWAQALVVSGTHNDYDPDCFFDPDDVSLVVSVFDDPVSGTHRHDPPFQQPDAPPVQVVDPQWDDDPRGIHGDLVPDAQQPDAPVSLVPDPQWFDQDHGIHGQDDDDLVPDDPRSQCRDPVSVVPPPPPPPPPPPPPPPDDPPDPVPDDD

Radius of gyration: 37.21 Å; chains: 1; bounding box: 94×43×117 Å

Sequence (187 aa):
MPGGSGGALPIVCDGPNPPAECQPACADQTDAQACLAAACYWWNQDHACHGEPSANVCDQPDAATCEAAGCEWTGRGCLAPAPATCAELAEPACNARQGCRWADARCEDDPAFLPCERLNLDQCAVRHDCAFMGMACVTRPEGPCESLDELACGVRADCASRFMPEPECECPQPPPCPPDDPNCGGG